Protein AF-0000000072660207 (afdb_homodimer)

Secondary structure (DSSP, 8-state):
--SSSPPP-EEEEEETTEEEEEEE-TT-SS-EEEHHHHHHTT-PPPBP----EE-TTS-EE---EEEEEEEE-TTPPPEEEEEEEESS--S-EE-HHHHHHTT-S-HHHHHHHH-SSSSS-----------SHHHHHHHHHHHSTTTS-TT-----S--------TT---SS--/--SSSPPP-EEEEEETTEEEEEEE-TT-SS-EEEHHHHHHTT-PPPBP----EE-TTS-EE---EEEEEEEE-TTPPPEEEEEEEESS--S-EE-HHHHHHTT-S-HHHHHHHH-SSSSS------------HHHHHHHHHHHSTTTT-TT-----S--------TT---SS--

pLDDT: mean 71.18, std 28.12, range [25.23, 98.62]

Foldseek 3Di:
DPPVDDDFDWFWKDKLNRIDIFGEDAPDPAWEDEPVVCVVNVVPDFDDDPDFDADPVRHTDDWPGKDWIWIGGPNDDIDIDIHTYDHPDDTGYDYDVCCVVRVVDPPVVVCCLPPCPRPNHNPPPDDPPPPDPVVVVVVCCVVCVVVPVPPPDPPVPDPPPPPDDPPPPPVVPD/DPPVDDDFDWFWKDKLNRIDIFGEDAPDPAWEAEPVVCVVNVVADFDADPDFDADPVRHTDDWPGKDWIWIGGPNDDIDIDIYTYDHPDDTGYDYDVCCVVRVVDPPVVVCLLDPCPRPNHPPPPDDPPPPDPVVVVVVCCVVCVPVPVVPPDPPPPDPPPPPDDPVPPPVVPD

Solvent-accessible surface area (backbone atoms only — not comparable to full-atom values): 19900 Å² total; per-residue (Å²): 122,51,72,84,64,44,69,57,38,25,41,42,33,30,42,70,85,38,82,45,72,24,38,36,19,47,70,30,60,52,30,36,33,19,51,68,53,42,49,73,61,65,54,66,71,69,40,85,64,90,71,84,44,60,46,65,60,63,46,74,56,74,64,74,19,28,36,78,42,44,35,31,52,88,86,44,78,70,40,82,44,74,39,30,31,22,79,55,37,74,56,32,32,41,4,39,52,55,36,60,76,66,54,69,59,56,63,70,57,51,47,48,18,45,35,61,85,46,71,15,29,18,62,63,75,75,70,78,74,71,68,54,72,66,55,46,53,47,46,49,37,64,75,39,38,72,76,62,33,83,75,54,78,72,72,72,74,73,74,71,74,74,75,68,70,83,84,65,76,61,75,79,76,107,121,53,72,84,67,42,66,54,37,22,43,40,34,30,42,69,86,36,84,44,73,23,37,36,20,46,69,28,61,51,29,38,32,19,52,68,53,41,50,74,61,64,54,67,71,68,38,85,63,90,70,85,44,61,46,65,60,64,45,74,56,74,64,75,19,30,35,78,42,45,36,32,51,88,86,44,78,71,41,83,45,74,38,30,32,20,78,54,37,72,55,32,33,41,4,39,52,55,38,60,76,66,53,69,58,56,62,70,56,50,47,44,21,51,34,61,86,40,66,16,28,22,67,68,74,77,71,77,74,76,66,56,72,65,54,53,52,47,45,49,37,64,74,40,38,69,77,64,32,84,72,57,76,72,73,73,74,72,76,74,75,77,74,69,69,83,86,65,75,58,76,82,75,107

Organism: Meloidogyne incognita (NCBI:txid6306)

Radius of gyration: 26.54 Å; Cα contacts (8 Å, |Δi|>4): 591; chains: 2; bounding box: 65×89×57 Å

Structure (mmCIF, N/CA/C/O backbone):
data_AF-0000000072660207-model_v1
#
loop_
_entity.id
_entity.type
_entity.pdbx_description
1 polymer 'Peptidase A2 domain-containing protein'
#
loop_
_atom_site.group_PDB
_atom_site.id
_atom_site.type_symbol
_atom_site.label_atom_id
_atom_site.label_alt_id
_atom_site.label_comp_id
_atom_site.label_asym_id
_atom_site.label_entity_id
_atom_site.label_seq_id
_atom_site.pdbx_PDB_ins_code
_atom_site.Cartn_x
_atom_site.Cartn_y
_atom_site.Cartn_z
_atom_site.occupancy
_atom_site.B_iso_or_equiv
_atom_site.auth_seq_id
_atom_site.auth_comp_id
_atom_site.auth_asym_id
_atom_site.auth_atom_id
_atom_site.pdbx_PDB_model_num
ATOM 1 N N . MET A 1 1 ? 12.414 -12.5 7.355 1 41.38 1 MET A N 1
ATOM 2 C CA . MET A 1 1 ? 11.055 -11.961 7.41 1 41.38 1 MET A CA 1
ATOM 3 C C . MET A 1 1 ? 10.023 -13.086 7.445 1 41.38 1 MET A C 1
ATOM 5 O O . MET A 1 1 ? 10.188 -14.102 6.762 1 41.38 1 MET A O 1
ATOM 9 N N . ASN A 1 2 ? 9.25 -13.094 8.484 1 45.31 2 ASN A N 1
ATOM 10 C CA . ASN A 1 2 ? 8.266 -14.164 8.586 1 45.31 2 ASN A CA 1
ATOM 11 C C . ASN A 1 2 ? 7.285 -14.141 7.422 1 45.31 2 ASN A C 1
ATOM 13 O O . ASN A 1 2 ? 6.621 -13.133 7.176 1 45.31 2 ASN A O 1
ATOM 17 N N . ALA A 1 3 ? 7.422 -15.102 6.602 1 53.62 3 ALA A N 1
ATOM 18 C CA . ALA A 1 3 ? 6.668 -15.211 5.359 1 53.62 3 ALA A CA 1
ATOM 19 C C . ALA A 1 3 ? 5.164 -15.109 5.617 1 53.62 3 ALA A C 1
ATOM 21 O O . ALA A 1 3 ? 4.418 -14.602 4.781 1 53.62 3 ALA A O 1
ATOM 22 N N . LYS A 1 4 ? 4.715 -15.461 6.801 1 64.19 4 LYS A N 1
ATOM 23 C CA . LYS A 1 4 ? 3.287 -15.531 7.094 1 64.19 4 LYS A CA 1
ATOM 24 C C . LYS A 1 4 ? 2.771 -14.203 7.641 1 64.19 4 LYS A C 1
ATOM 26 O O . LYS A 1 4 ? 1.613 -13.844 7.422 1 64.19 4 LYS A O 1
ATOM 31 N N . ASN A 1 5 ? 3.619 -13.445 8.32 1 73.94 5 ASN A N 1
ATOM 32 C CA . ASN A 1 5 ? 3.262 -12.148 8.891 1 73.94 5 ASN A CA 1
ATOM 33 C C . ASN A 1 5 ? 4.414 -11.156 8.773 1 73.94 5 ASN A C 1
ATOM 35 O O . ASN A 1 5 ? 5.039 -10.805 9.773 1 73.94 5 ASN A O 1
ATOM 39 N N . PRO A 1 6 ? 4.621 -10.805 7.559 1 80.81 6 PRO A N 1
ATOM 40 C CA . PRO A 1 6 ? 5.77 -9.914 7.406 1 80.81 6 PRO A CA 1
ATOM 41 C C . PRO A 1 6 ? 5.605 -8.602 8.172 1 80.81 6 PRO A C 1
ATOM 43 O O . PRO A 1 6 ? 4.48 -8.156 8.406 1 80.81 6 PRO A O 1
ATOM 46 N N . ASP A 1 7 ? 6.742 -8.125 8.562 1 82 7 ASP A N 1
ATOM 47 C CA . ASP A 1 7 ? 6.762 -6.824 9.211 1 82 7 ASP A CA 1
ATOM 48 C C . ASP A 1 7 ? 6.367 -5.715 8.234 1 82 7 ASP A C 1
ATOM 50 O O . ASP A 1 7 ? 6.605 -5.828 7.035 1 82 7 ASP A O 1
ATOM 54 N N . TRP A 1 8 ? 5.793 -4.699 8.82 1 88.94 8 TRP A N 1
ATOM 55 C CA . TRP A 1 8 ? 5.434 -3.533 8.023 1 88.94 8 TRP A CA 1
ATOM 56 C C . TRP A 1 8 ? 6.656 -2.668 7.738 1 88.94 8 TRP A C 1
ATOM 58 O O . TRP A 1 8 ? 7.582 -2.604 8.547 1 88.94 8 TRP A O 1
ATOM 68 N N . PHE A 1 9 ? 6.645 -2.055 6.551 1 87.81 9 PHE A N 1
ATOM 69 C CA . PHE A 1 9 ? 7.59 -0.966 6.328 1 87.81 9 PHE A CA 1
ATOM 70 C C . PHE A 1 9 ? 7.129 0.303 7.035 1 87.81 9 PHE A C 1
ATOM 72 O O . PHE A 1 9 ? 6.094 0.875 6.684 1 87.81 9 PHE A O 1
ATOM 79 N N . ILE A 1 10 ? 7.875 0.687 8.07 1 91.5 10 ILE A N 1
ATOM 80 C CA . ILE A 1 10 ? 7.512 1.844 8.883 1 91.5 10 ILE A CA 1
ATOM 81 C C . ILE A 1 10 ? 8.469 2.998 8.594 1 91.5 10 ILE A C 1
ATOM 83 O O . ILE A 1 10 ? 9.68 2.805 8.531 1 91.5 10 ILE A O 1
ATOM 87 N N . VAL A 1 11 ? 7.863 4.137 8.367 1 91.31 11 VAL A N 1
ATOM 88 C CA . VAL A 1 11 ? 8.641 5.359 8.18 1 91.31 11 VAL A CA 1
ATOM 89 C C . VAL A 1 11 ? 8.461 6.273 9.391 1 91.31 11 VAL A C 1
ATOM 91 O O . VAL A 1 11 ? 7.336 6.535 9.82 1 91.31 11 VAL A O 1
ATOM 94 N N . LYS A 1 12 ? 9.562 6.68 9.953 1 92.5 12 LYS A N 1
ATOM 95 C CA . LYS A 1 12 ? 9.547 7.664 11.031 1 92.5 12 LYS A CA 1
ATOM 96 C C . LYS A 1 12 ? 9.828 9.062 10.5 1 92.5 12 LYS A C 1
ATOM 98 O O . LYS A 1 12 ? 10.797 9.266 9.758 1 92.5 12 LYS A O 1
ATOM 103 N N . LEU A 1 13 ? 8.961 9.992 10.859 1 94.44 13 LEU A N 1
ATOM 104 C CA . LEU A 1 13 ? 9.156 11.375 10.438 1 94.44 13 LEU A CA 1
ATOM 105 C C . LEU A 1 13 ? 8.539 12.344 11.445 1 94.44 13 LEU A C 1
ATOM 107 O O . LEU A 1 13 ? 7.922 11.914 12.422 1 94.44 13 LEU A O 1
ATOM 111 N N . GLU A 1 14 ? 8.875 13.57 11.25 1 97.12 14 GLU A N 1
ATOM 112 C CA . GLU A 1 14 ? 8.305 14.609 12.102 1 97.12 14 GLU A CA 1
ATOM 113 C C . GLU A 1 14 ? 7.227 15.391 11.367 1 97.12 14 GLU A C 1
ATOM 115 O O . GLU A 1 14 ? 7.441 15.859 10.242 1 97.12 14 GLU A O 1
ATOM 120 N N . ILE A 1 15 ? 6.062 15.461 12 1 98.56 15 ILE A N 1
ATOM 121 C CA . ILE A 1 15 ? 4.965 16.266 11.477 1 98.56 15 ILE A CA 1
ATOM 122 C C . ILE A 1 15 ? 4.598 17.344 12.492 1 98.56 15 ILE A C 1
ATOM 124 O O . ILE A 1 15 ? 4.211 17.047 13.625 1 98.56 15 ILE A O 1
ATOM 128 N N . ASN A 1 16 ? 4.719 18.609 12.047 1 98.06 16 ASN A N 1
ATOM 129 C CA . ASN A 1 16 ? 4.43 19.734 12.945 1 98.06 16 ASN A CA 1
ATOM 130 C C . ASN A 1 16 ? 5.207 19.609 14.25 1 98.06 16 ASN A C 1
ATOM 132 O O . ASN A 1 16 ? 4.66 19.875 15.328 1 98.06 16 ASN A O 1
ATOM 136 N N . GLY A 1 17 ? 6.383 19.109 14.164 1 96.75 17 GLY A N 1
ATOM 137 C CA . GLY A 1 17 ? 7.254 19.016 15.32 1 96.75 17 GLY A CA 1
ATOM 138 C C . GLY A 1 17 ? 7.004 17.797 16.172 1 96.75 17 GLY A C 1
ATOM 139 O O . GLY A 1 17 ? 7.648 17.594 17.203 1 96.75 17 GLY A O 1
ATOM 140 N N . VAL A 1 18 ? 6.066 16.953 15.75 1 98.12 18 VAL A N 1
ATOM 141 C CA . VAL A 1 18 ? 5.707 15.742 16.484 1 98.12 18 VAL A CA 1
ATOM 142 C C . VAL A 1 18 ? 6.25 14.516 15.758 1 98.12 18 VAL A C 1
ATOM 144 O O . VAL A 1 18 ? 6.082 14.375 14.539 1 98.12 18 VAL A O 1
ATOM 147 N N . ASP A 1 19 ? 6.934 13.609 16.531 1 96.62 19 ASP A N 1
ATOM 148 C CA . ASP A 1 19 ? 7.395 12.359 15.953 1 96.62 19 ASP A CA 1
ATOM 149 C C . ASP A 1 19 ? 6.223 11.43 15.648 1 96.62 19 ASP A C 1
ATOM 151 O O . ASP A 1 19 ? 5.395 11.164 16.516 1 96.62 19 ASP A O 1
ATOM 155 N N . VAL A 1 20 ? 6.188 10.969 14.391 1 97.31 20 VAL A N 1
ATOM 156 C CA . VAL A 1 20 ? 5.105 10.094 13.945 1 97.31 20 VAL A CA 1
ATOM 157 C C . VAL A 1 20 ? 5.684 8.906 13.188 1 97.31 20 VAL A C 1
ATOM 159 O O . VAL A 1 20 ? 6.652 9.047 12.43 1 97.31 20 VAL A O 1
ATOM 162 N N . GLU A 1 21 ? 5.094 7.734 13.438 1 95.38 21 GLU A N 1
ATOM 163 C CA . GLU A 1 21 ? 5.379 6.539 12.656 1 95.38 21 GLU A CA 1
ATOM 164 C C . GLU A 1 21 ? 4.23 6.215 11.703 1 95.38 21 GLU A C 1
ATOM 166 O O . GLU A 1 21 ? 3.068 6.188 12.109 1 95.38 21 GLU A O 1
ATOM 171 N N . MET A 1 22 ? 4.613 6.004 10.438 1 95.88 22 MET A N 1
ATOM 172 C CA . MET A 1 22 ? 3.609 5.691 9.422 1 95.88 22 MET A CA 1
ATOM 173 C C . MET A 1 22 ? 3.99 4.434 8.648 1 95.88 22 MET A C 1
ATOM 175 O O . MET A 1 22 ? 5.172 4.18 8.414 1 95.88 22 MET A O 1
ATOM 179 N N . LYS A 1 23 ? 2.988 3.652 8.289 1 94.31 23 LYS A N 1
ATOM 180 C CA . LYS A 1 23 ? 3.227 2.562 7.348 1 94.31 23 LYS A CA 1
ATOM 181 C C . LYS A 1 23 ? 3.461 3.096 5.938 1 94.31 23 LYS A C 1
ATOM 183 O O . LYS A 1 23 ? 2.717 3.957 5.461 1 94.31 23 LYS A O 1
ATOM 188 N N . LEU A 1 24 ? 4.57 2.666 5.293 1 93.88 24 LEU A N 1
ATOM 189 C CA . LEU A 1 24 ? 4.848 2.99 3.898 1 93.88 24 LEU A CA 1
ATOM 190 C C . LEU A 1 24 ? 3.824 2.34 2.973 1 93.88 24 LEU A C 1
ATOM 192 O O . LEU A 1 24 ? 3.676 1.116 2.969 1 93.88 24 LEU A O 1
ATOM 196 N N . ASP A 1 25 ? 3.088 3.205 2.262 1 94.56 25 ASP A N 1
ATOM 197 C CA . ASP A 1 25 ? 2.037 2.664 1.404 1 94.56 25 ASP A CA 1
ATOM 198 C C . ASP A 1 25 ? 2.193 3.154 -0.033 1 94.56 25 ASP A C 1
ATOM 200 O O . ASP A 1 25 ? 1.623 4.18 -0.409 1 94.56 25 ASP A O 1
ATOM 204 N N . THR A 1 26 ? 2.838 2.316 -0.853 1 92.88 26 THR A N 1
ATOM 205 C CA . THR A 1 26 ? 3.117 2.66 -2.242 1 92.88 26 THR A CA 1
ATOM 206 C C . THR A 1 26 ? 1.885 2.439 -3.113 1 92.88 26 THR A C 1
ATOM 208 O O . THR A 1 26 ? 1.899 2.74 -4.309 1 92.88 26 THR A O 1
ATOM 211 N N . ALA A 1 27 ? 0.77 2.008 -2.531 1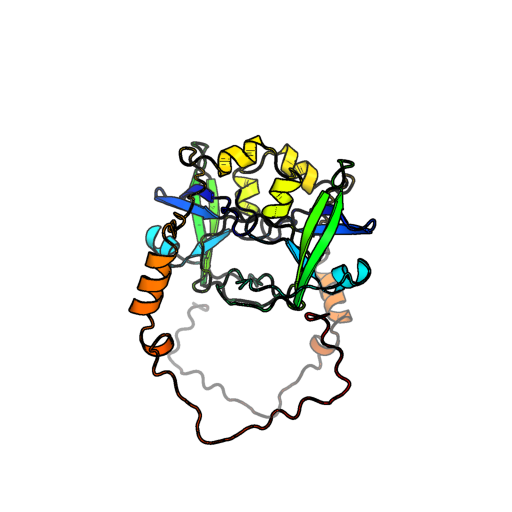 94.88 27 ALA A N 1
ATOM 212 C CA . ALA A 1 27 ? -0.475 1.849 -3.279 1 94.88 27 ALA A CA 1
ATOM 213 C C . ALA A 1 27 ? -1.531 2.842 -2.805 1 94.88 27 ALA A C 1
ATOM 215 O O . ALA A 1 27 ? -2.725 2.656 -3.059 1 94.88 27 ALA A O 1
ATOM 216 N N . SER A 1 28 ? -1.115 3.805 -2.076 1 95.38 28 SER A N 1
ATOM 217 C CA . SER A 1 28 ? -2.008 4.879 -1.653 1 95.38 28 SER A CA 1
ATOM 218 C C . SER A 1 28 ? -1.695 6.18 -2.387 1 95.38 28 SER A C 1
ATOM 220 O O . SER A 1 28 ? -0.569 6.676 -2.326 1 95.38 28 SER A O 1
ATOM 222 N N . GLN A 1 29 ? -2.697 6.734 -2.971 1 94.88 29 GLN A N 1
ATOM 223 C CA . GLN A 1 29 ? -2.523 7.961 -3.734 1 94.88 29 GLN A CA 1
ATOM 224 C C . GLN A 1 29 ? -2.664 9.188 -2.84 1 94.88 29 GLN A C 1
ATOM 226 O O . GLN A 1 29 ? -2.604 10.328 -3.32 1 94.88 29 GLN A O 1
ATOM 231 N N . ILE A 1 30 ? -2.873 9.016 -1.581 1 96.5 30 ILE A N 1
ATOM 232 C CA . ILE A 1 30 ? -2.889 10.086 -0.596 1 96.5 30 ILE A CA 1
ATOM 233 C C . ILE A 1 30 ? -2.148 9.648 0.665 1 96.5 30 ILE A C 1
ATOM 235 O O . ILE A 1 30 ? -1.905 8.453 0.861 1 96.5 30 ILE A O 1
ATOM 239 N N . THR A 1 31 ? -1.729 10.578 1.426 1 97.38 31 THR A N 1
ATOM 240 C CA . THR A 1 31 ? -1.219 10.305 2.764 1 97.38 31 THR A CA 1
ATOM 241 C C . THR A 1 31 ? -2.312 10.5 3.811 1 97.38 31 THR A C 1
ATOM 243 O O . THR A 1 31 ? -2.973 11.539 3.838 1 97.38 31 THR A O 1
ATOM 246 N N . LEU A 1 32 ? -2.514 9.461 4.586 1 97.75 32 LEU A N 1
ATOM 247 C CA . LEU A 1 32 ? -3.607 9.422 5.547 1 97.75 32 LEU A CA 1
ATOM 248 C C . LEU A 1 32 ? -3.076 9.32 6.973 1 97.75 32 LEU A C 1
ATOM 250 O O . LEU A 1 32 ? -2.203 8.5 7.258 1 97.75 32 LEU A O 1
ATOM 254 N N . VAL A 1 33 ? -3.6 10.188 7.812 1 98.12 33 VAL A N 1
ATOM 255 C CA . VAL A 1 33 ? -3.344 10 9.234 1 98.12 33 VAL A CA 1
ATOM 256 C C . VAL A 1 33 ? -4.648 9.664 9.953 1 98.12 33 VAL A C 1
ATOM 258 O O . VAL A 1 33 ? -5.719 10.133 9.555 1 98.12 33 VAL A O 1
ATOM 261 N N . THR A 1 34 ? -4.578 8.844 10.961 1 98 34 THR A N 1
ATOM 262 C CA . THR A 1 34 ? -5.727 8.523 11.797 1 98 34 THR A CA 1
ATOM 263 C C . THR A 1 34 ? -6.195 9.75 12.57 1 98 34 THR A C 1
ATOM 265 O O . THR A 1 34 ? -5.441 10.711 12.734 1 98 34 THR A O 1
ATOM 268 N N . THR A 1 35 ? -7.449 9.68 13.055 1 97.31 35 THR A N 1
ATOM 269 C CA . THR A 1 35 ? -7.957 10.742 13.914 1 97.31 35 THR A CA 1
ATOM 270 C C . THR A 1 35 ? -7.094 10.898 15.164 1 97.31 35 THR A C 1
ATOM 272 O O . THR A 1 35 ? -6.871 12.008 15.641 1 97.31 35 THR A O 1
ATOM 275 N N . ARG A 1 36 ? -6.625 9.82 15.641 1 97.5 36 ARG A N 1
ATOM 276 C CA . ARG A 1 36 ? -5.738 9.844 16.797 1 97.5 36 ARG A CA 1
ATOM 277 C C . ARG A 1 36 ? -4.484 10.664 16.516 1 97.5 36 ARG A C 1
ATOM 279 O O . ARG A 1 36 ? -4.109 11.531 17.312 1 97.5 36 ARG A O 1
ATOM 286 N N . THR A 1 37 ? -3.861 10.414 15.406 1 98.31 37 THR A N 1
ATOM 287 C CA . THR A 1 37 ? -2.658 11.141 15.031 1 98.31 37 THR A CA 1
ATOM 288 C C . THR A 1 37 ? -2.98 12.609 14.758 1 98.31 37 THR A C 1
ATOM 290 O O . THR A 1 37 ? -2.232 13.5 15.164 1 98.31 37 THR A O 1
ATOM 293 N N . TRP A 1 38 ? -4.055 12.844 14.078 1 98.5 38 TRP A N 1
ATOM 294 C CA . TRP A 1 38 ? -4.484 14.219 13.812 1 98.5 38 TRP A CA 1
ATOM 295 C C . TRP A 1 38 ? -4.625 15.008 15.109 1 98.5 38 TRP A C 1
ATOM 297 O O . TRP A 1 38 ? -4.176 16.156 15.195 1 98.5 38 TRP A O 1
ATOM 307 N N . LYS A 1 39 ? -5.199 14.422 16.109 1 98.31 39 LYS A N 1
ATOM 308 C CA . LYS A 1 39 ? -5.332 15.055 17.422 1 98.31 39 LYS A CA 1
ATOM 309 C C . LYS A 1 39 ? -3.965 15.297 18.047 1 98.31 39 LYS A C 1
ATOM 311 O O . LYS A 1 39 ? -3.711 16.359 18.609 1 98.31 39 LYS A O 1
ATOM 316 N N . LYS A 1 40 ? -3.156 14.312 17.938 1 98.19 40 LYS A N 1
ATOM 317 C CA . LYS A 1 40 ? -1.804 14.422 18.469 1 98.19 40 LYS A CA 1
ATOM 318 C C . LYS A 1 40 ? -1.053 15.586 17.844 1 98.19 40 LYS A C 1
ATOM 320 O O . LYS A 1 40 ? -0.2 16.203 18.484 1 98.19 40 LYS A O 1
ATOM 325 N N . LEU A 1 41 ? -1.414 15.938 16.625 1 98.5 41 LEU A N 1
ATOM 326 C CA . LEU A 1 41 ? -0.756 17 15.875 1 98.5 41 LEU A CA 1
ATOM 327 C C . LEU A 1 41 ? -1.331 18.359 16.25 1 98.5 41 LEU A C 1
ATOM 329 O O . LEU A 1 41 ? -0.933 19.391 15.688 1 98.5 41 LEU A O 1
ATOM 333 N N . GLY A 1 42 ? -2.324 18.391 17.141 1 97.81 42 GLY A N 1
ATOM 334 C CA . GLY A 1 42 ? -2.895 19.641 17.609 1 97.81 42 GLY A CA 1
ATOM 335 C C . GLY A 1 42 ? -4.184 20.016 16.906 1 97.81 42 GLY A C 1
ATOM 336 O O . GLY A 1 42 ? -4.559 21.188 16.859 1 97.81 42 GLY A O 1
ATOM 337 N N . CYS A 1 43 ? -4.781 19.031 16.234 1 98.06 43 CYS A N 1
ATOM 338 C CA . CYS A 1 43 ? -6.062 19.219 15.555 1 98.06 43 CYS A CA 1
ATOM 339 C C . CYS A 1 43 ? -5.996 20.391 14.578 1 98.06 43 CYS A C 1
ATOM 341 O O . CYS A 1 43 ? -6.836 21.281 14.617 1 98.06 43 CYS A O 1
ATOM 343 N N . PRO A 1 44 ? -4.965 20.328 13.664 1 98.19 44 PRO A N 1
ATOM 344 C CA . PRO A 1 44 ? -4.961 21.422 12.68 1 98.19 44 PRO A CA 1
ATOM 345 C C . PRO A 1 44 ? -6.297 21.562 11.953 1 98.19 44 PRO A C 1
ATOM 347 O O . PRO A 1 44 ? -7.031 20.578 11.805 1 98.19 44 PRO A O 1
ATOM 350 N N . GLU A 1 45 ? -6.594 22.703 11.5 1 97.88 45 GLU A N 1
ATOM 351 C CA . GLU A 1 45 ? -7.859 22.984 10.82 1 97.88 45 GLU A CA 1
ATOM 352 C C . GLU A 1 45 ? -8.008 22.109 9.578 1 97.88 45 GLU A C 1
ATOM 354 O O . GLU A 1 45 ? -7.086 22.016 8.766 1 97.88 45 GLU A O 1
ATOM 359 N N . LEU A 1 46 ? -9.195 21.562 9.484 1 97.75 46 LEU A N 1
ATOM 360 C CA . LEU A 1 46 ? -9.477 20.703 8.344 1 97.75 46 LEU A CA 1
ATOM 361 C C . LEU A 1 46 ? -10.18 21.5 7.234 1 97.75 46 LEU A C 1
ATOM 363 O O . LEU A 1 46 ? -11.055 22.312 7.508 1 97.75 46 LEU A O 1
ATOM 367 N N . GLN A 1 47 ? -9.719 21.25 6.039 1 97.5 47 GLN A N 1
ATOM 368 C CA . GLN A 1 47 ? -10.43 21.688 4.844 1 97.5 47 GLN A CA 1
ATOM 369 C C . GLN A 1 47 ? -11.211 20.531 4.215 1 97.5 47 GLN A C 1
ATOM 371 O O . GLN A 1 47 ? -10.773 19.375 4.266 1 97.5 47 GLN A O 1
ATOM 376 N N . MET A 1 48 ? -12.281 20.875 3.656 1 92.81 48 MET A N 1
ATOM 377 C CA . MET A 1 48 ? -13.055 19.859 2.945 1 92.81 48 MET A CA 1
ATOM 378 C C . MET A 1 48 ? -12.305 19.375 1.713 1 92.81 48 MET A C 1
ATOM 380 O O . MET A 1 48 ? -11.57 20.125 1.08 1 92.81 48 MET A O 1
ATOM 384 N N . SER A 1 49 ? -12.477 18.031 1.534 1 87.31 49 SER A N 1
ATOM 385 C CA . SER A 1 49 ? -11.867 17.438 0.347 1 87.31 49 SER A CA 1
ATOM 386 C C . SER A 1 49 ? -12.922 16.844 -0.582 1 87.31 49 SER A C 1
ATOM 388 O O . SER A 1 49 ? -13.883 16.234 -0.122 1 87.31 49 SER A O 1
ATOM 390 N N . ASP A 1 50 ? -12.734 17.062 -1.879 1 82.75 50 ASP A N 1
ATOM 391 C CA . ASP A 1 50 ? -13.625 16.5 -2.879 1 82.75 50 ASP A CA 1
ATOM 392 C C . ASP A 1 50 ? -13.109 15.141 -3.367 1 82.75 50 ASP A C 1
ATOM 394 O O . ASP A 1 50 ? -13.672 14.555 -4.293 1 82.75 50 ASP A O 1
ATOM 398 N N . LEU A 1 51 ? -12.18 14.711 -2.662 1 86.75 51 LEU A N 1
ATOM 399 C CA . LEU A 1 51 ? -11.578 13.453 -3.1 1 86.75 51 LEU A CA 1
ATOM 400 C C . LEU A 1 51 ? -12.445 12.266 -2.707 1 86.75 51 LEU A C 1
ATOM 402 O O . LEU A 1 51 ? -12.898 12.172 -1.564 1 86.75 51 LEU A O 1
ATOM 406 N N . GLN A 1 52 ? -12.812 11.508 -3.736 1 88.94 52 GLN A N 1
ATOM 407 C CA . GLN A 1 52 ? -13.375 10.195 -3.447 1 88.94 52 GLN A CA 1
ATOM 408 C C . GLN A 1 52 ? -12.273 9.148 -3.295 1 88.94 52 GLN A C 1
ATOM 410 O O . GLN A 1 52 ? -11.539 8.867 -4.242 1 88.94 52 GLN A O 1
ATOM 415 N N . VAL A 1 53 ? -12.156 8.664 -2.123 1 93.31 53 VAL A N 1
ATOM 416 C CA . VAL A 1 53 ? -11.125 7.668 -1.845 1 93.31 53 VAL A CA 1
ATOM 417 C C . VAL A 1 53 ? -11.758 6.281 -1.75 1 93.31 53 VAL A C 1
ATOM 419 O O . VAL A 1 53 ? -12.844 6.125 -1.187 1 93.31 53 VAL A O 1
ATOM 422 N N . LYS A 1 54 ? -11.109 5.305 -2.373 1 95.56 54 LYS A N 1
ATOM 423 C CA . LYS A 1 54 ? -11.555 3.914 -2.324 1 95.56 54 LYS A CA 1
ATOM 424 C C . LYS A 1 54 ? -10.484 3.014 -1.714 1 95.56 54 LYS A C 1
ATOM 426 O O . LYS A 1 54 ? -9.289 3.275 -1.862 1 95.56 54 LYS A O 1
ATOM 431 N N . ASN A 1 55 ? -11.008 1.99 -0.983 1 96.06 55 ASN A N 1
ATOM 432 C CA . ASN A 1 55 ? -10.055 1.005 -0.479 1 96.06 55 ASN A CA 1
ATOM 433 C C . ASN A 1 55 ? -9.773 -0.078 -1.516 1 96.06 55 ASN A C 1
ATOM 435 O O . ASN A 1 55 ? -10.172 0.044 -2.674 1 96.06 55 ASN A O 1
ATOM 439 N N . CYS A 1 56 ? -9.016 -1.084 -1.131 1 95.19 56 CYS A N 1
ATOM 440 C CA . CYS A 1 56 ? -8.547 -2.098 -2.068 1 95.19 56 CYS A CA 1
ATOM 441 C C . CYS A 1 56 ? -9.711 -2.91 -2.623 1 95.19 56 CYS A C 1
ATOM 443 O O . CYS A 1 56 ? -9.578 -3.566 -3.656 1 95.19 56 CYS A O 1
ATOM 445 N N . ASN A 1 57 ? -10.82 -2.914 -1.926 1 95.56 57 ASN A N 1
ATOM 446 C CA . ASN A 1 57 ? -12.023 -3.607 -2.385 1 95.56 57 ASN A CA 1
ATOM 447 C C . ASN A 1 57 ? -12.883 -2.711 -3.27 1 95.56 57 ASN A C 1
ATOM 449 O O . ASN A 1 57 ? -14.008 -3.07 -3.609 1 95.56 57 ASN A O 1
ATOM 453 N N . ASP A 1 58 ? -12.367 -1.587 -3.531 1 94.62 58 ASP A N 1
ATOM 454 C CA . ASP A 1 58 ? -13.039 -0.624 -4.398 1 94.62 58 ASP A CA 1
ATOM 455 C C . ASP A 1 58 ? -14.273 -0.039 -3.713 1 94.62 58 ASP A C 1
ATOM 457 O O . ASP A 1 58 ? -15.227 0.368 -4.379 1 94.62 58 ASP A O 1
ATOM 461 N N . ILE A 1 59 ? -14.25 -0.067 -2.432 1 94.5 59 ILE A N 1
ATOM 462 C CA . ILE A 1 59 ? -15.32 0.531 -1.644 1 94.5 59 ILE A CA 1
ATOM 463 C C . ILE A 1 59 ? -14.914 1.937 -1.204 1 94.5 59 ILE A C 1
ATOM 465 O O . ILE A 1 59 ? -13.852 2.125 -0.613 1 94.5 59 ILE A O 1
ATOM 469 N N . ALA A 1 60 ? -15.797 2.828 -1.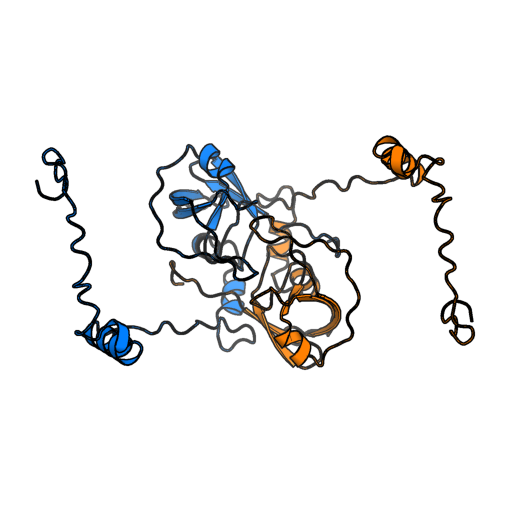537 1 94.62 60 ALA A N 1
ATOM 470 C CA . ALA A 1 60 ? -15.539 4.215 -1.158 1 94.62 60 ALA A CA 1
ATOM 471 C C . ALA A 1 60 ? -15.695 4.41 0.348 1 94.62 60 ALA A C 1
ATOM 473 O O . ALA A 1 60 ? -16.516 3.74 0.987 1 94.62 60 ALA A O 1
ATOM 474 N N . PHE A 1 61 ? -14.836 5.277 0.909 1 93.62 61 PHE A N 1
ATOM 475 C CA . PHE A 1 61 ? -15 5.676 2.303 1 93.62 61 PHE A CA 1
ATOM 476 C C . PHE A 1 61 ? -14.75 7.168 2.471 1 93.62 61 PHE A C 1
ATOM 478 O O . PHE A 1 61 ? -14.086 7.789 1.636 1 93.62 61 PHE A O 1
ATOM 485 N N . ASP A 1 62 ? -15.258 7.727 3.539 1 91.81 62 ASP A N 1
ATOM 486 C CA . ASP A 1 62 ? -15.258 9.172 3.736 1 91.81 62 ASP A CA 1
ATOM 487 C C . ASP A 1 62 ? -13.977 9.633 4.43 1 91.81 62 ASP A C 1
ATOM 489 O O . ASP A 1 62 ? -13.57 9.047 5.434 1 91.81 62 ASP A O 1
ATOM 493 N N . ILE A 1 63 ? -13.445 10.641 3.846 1 94 63 ILE A N 1
ATOM 494 C CA . ILE A 1 63 ? -12.367 11.375 4.492 1 94 63 ILE A CA 1
ATOM 495 C C . ILE A 1 63 ? -12.945 12.523 5.316 1 94 63 ILE A C 1
ATOM 497 O O . ILE A 1 63 ? -13.883 13.195 4.879 1 94 63 ILE A O 1
ATOM 501 N N . GLN A 1 64 ? -12.477 12.734 6.488 1 95.19 64 GLN A N 1
ATOM 502 C CA . GLN A 1 64 ? -12.953 13.82 7.332 1 95.19 64 GLN A CA 1
ATOM 503 C C . GLN A 1 64 ? -12.523 15.18 6.773 1 95.19 64 GLN A C 1
ATOM 505 O O . GLN A 1 64 ? -13.281 16.141 6.82 1 95.19 64 GLN A O 1
ATOM 510 N N . GLY A 1 65 ? -11.305 15.25 6.27 1 96.75 65 GLY A N 1
ATOM 511 C CA . GLY A 1 65 ? -10.766 16.469 5.695 1 96.75 65 GLY A CA 1
ATOM 512 C C . GLY A 1 65 ? -9.273 16.391 5.418 1 96.75 65 GLY A C 1
ATOM 513 O O . GLY A 1 65 ? -8.648 15.359 5.652 1 96.75 65 GLY A O 1
ATOM 514 N N . LYS A 1 66 ? -8.828 17.438 4.789 1 97.75 66 LYS A N 1
ATOM 515 C CA . LYS A 1 66 ? -7.398 17.578 4.539 1 97.75 66 LYS A CA 1
ATOM 516 C C . LYS A 1 66 ? -6.816 18.75 5.324 1 97.75 66 LYS A C 1
ATOM 518 O O . LYS A 1 66 ? -7.551 19.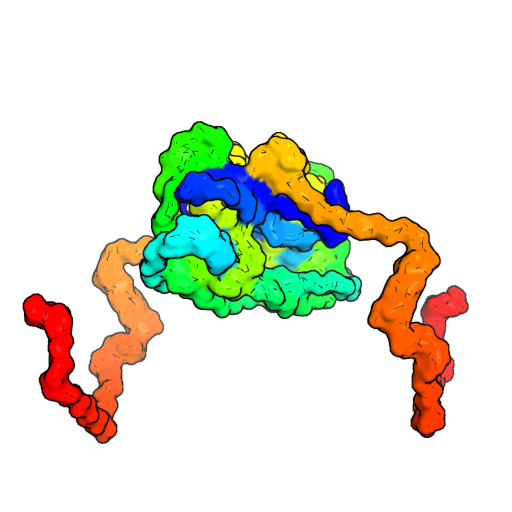641 5.758 1 97.75 66 LYS A O 1
ATOM 523 N N . PHE A 1 67 ? -5.5 18.703 5.547 1 97.94 67 PHE A N 1
ATOM 524 C CA . PHE A 1 67 ? -4.797 19.797 6.215 1 97.94 67 PHE A CA 1
ATOM 525 C C . PHE A 1 67 ? -3.352 19.875 5.742 1 97.94 67 PHE A C 1
ATOM 527 O O . PHE A 1 67 ? -2.785 18.891 5.285 1 97.94 67 PHE A O 1
ATOM 534 N N . GLU A 1 68 ? -2.836 21.094 5.789 1 98.06 68 GLU A N 1
ATOM 535 C CA . GLU A 1 68 ? -1.416 21.297 5.523 1 98.06 68 GLU A CA 1
ATOM 536 C C . GLU A 1 68 ? -0.587 21.125 6.793 1 98.06 68 GLU A C 1
ATOM 538 O O . GLU A 1 68 ? -1.019 21.516 7.883 1 98.06 68 GLU A O 1
ATOM 543 N N . CYS A 1 69 ? 0.596 20.594 6.609 1 98.38 69 CYS A N 1
ATOM 544 C CA . CYS A 1 69 ? 1.471 20.359 7.758 1 98.38 69 CYS A CA 1
ATOM 545 C C . CYS A 1 69 ? 2.938 20.469 7.352 1 98.38 69 CYS A C 1
ATOM 547 O O . CYS A 1 69 ? 3.271 20.312 6.172 1 98.38 69 CYS A O 1
ATOM 549 N N . SER A 1 70 ? 3.742 20.812 8.32 1 98.38 70 SER A N 1
ATOM 550 C CA . SER A 1 70 ? 5.191 20.812 8.156 1 98.38 70 SER A CA 1
ATOM 551 C C . SER A 1 70 ? 5.789 19.438 8.43 1 98.38 70 SER A C 1
ATOM 553 O O . SER A 1 70 ? 5.559 18.859 9.5 1 98.38 70 SER A O 1
ATOM 555 N N . VAL A 1 71 ? 6.52 18.906 7.414 1 98.44 71 VAL A N 1
ATOM 556 C CA . VAL A 1 71 ? 7.027 17.547 7.52 1 98.44 71 VAL A CA 1
ATOM 557 C C . VAL A 1 71 ? 8.547 17.547 7.352 1 98.44 71 VAL A C 1
ATOM 559 O O . VAL A 1 71 ? 9.086 18.234 6.484 1 98.44 71 VAL A O 1
ATOM 562 N N . GLN A 1 72 ? 9.227 16.828 8.211 1 96.31 72 GLN A N 1
ATOM 563 C CA . GLN A 1 72 ? 10.664 16.625 8.102 1 96.31 72 GLN A CA 1
ATOM 564 C C . GLN A 1 72 ? 11.016 15.141 8.141 1 96.31 72 GLN A C 1
ATOM 566 O O . GLN A 1 72 ? 10.508 14.406 8.992 1 96.31 72 GLN A O 1
ATOM 571 N N . PHE A 1 73 ? 11.766 14.758 7.227 1 92.75 73 PHE A N 1
ATOM 572 C CA . PHE A 1 73 ? 12.227 13.375 7.129 1 92.75 73 PHE A CA 1
ATOM 573 C C . PHE A 1 73 ? 13.75 13.312 7.125 1 92.75 73 PHE A C 1
ATOM 575 O O . PHE A 1 73 ? 14.406 13.984 6.32 1 92.75 73 PHE A O 1
ATOM 582 N N . ASN A 1 74 ? 14.227 12.555 8.031 1 87.12 74 ASN A N 1
ATOM 583 C CA . ASN A 1 74 ? 15.648 12.258 8.102 1 87.12 74 ASN A CA 1
ATOM 584 C C . ASN A 1 74 ? 16.484 13.531 8.133 1 87.12 74 ASN A C 1
ATOM 586 O O . ASN A 1 74 ? 17.484 13.648 7.406 1 87.12 74 ASN A O 1
ATOM 590 N N . GLY A 1 75 ? 16.094 14.555 8.852 1 87.44 75 GLY A N 1
ATOM 591 C CA . GLY A 1 75 ? 16.859 15.758 9.062 1 87.44 75 GLY A CA 1
ATOM 592 C C . GLY A 1 75 ? 16.891 16.672 7.859 1 87.44 75 GLY A C 1
ATOM 593 O O . GLY A 1 75 ? 17.5 17.75 7.898 1 87.44 75 GLY A O 1
ATOM 594 N N . ALA A 1 76 ? 16.219 16.25 6.762 1 89.88 76 ALA A N 1
ATOM 595 C CA . ALA A 1 76 ? 16.141 17.094 5.57 1 89.88 76 ALA A CA 1
ATOM 596 C C . ALA A 1 76 ? 15.312 18.344 5.832 1 89.88 76 ALA A C 1
ATOM 598 O O . ALA A 1 76 ? 14.711 18.484 6.902 1 89.88 76 ALA A O 1
ATOM 599 N N . GLN A 1 77 ? 15.391 19.219 4.906 1 94.31 77 GLN A N 1
ATOM 600 C CA . GLN A 1 77 ? 14.609 20.453 5 1 94.31 77 GLN A CA 1
ATOM 601 C C . GLN A 1 77 ? 13.125 20.141 5.148 1 94.31 77 GLN A C 1
ATOM 603 O O . GLN A 1 77 ? 12.602 19.234 4.496 1 94.31 77 GLN A O 1
ATOM 608 N N . ARG A 1 78 ? 12.531 20.922 6.004 1 97 78 ARG A N 1
ATOM 609 C CA . ARG A 1 78 ? 11.094 20.781 6.211 1 97 78 ARG A CA 1
ATOM 610 C C . ARG A 1 78 ? 10.32 21.172 4.953 1 97 78 ARG A C 1
ATOM 612 O O . ARG A 1 78 ? 10.672 22.141 4.277 1 97 78 ARG A O 1
ATOM 619 N N . LYS A 1 79 ? 9.266 20.438 4.691 1 97.62 79 LYS A N 1
ATOM 620 C CA . LYS A 1 79 ? 8.352 20.734 3.59 1 97.62 79 LYS A CA 1
ATOM 621 C C . LYS A 1 79 ? 6.91 20.859 4.086 1 97.62 79 LYS A C 1
ATOM 623 O O . LYS A 1 79 ? 6.516 20.188 5.035 1 97.62 79 LYS A O 1
ATOM 628 N N . THR A 1 80 ? 6.188 21.734 3.439 1 98.25 80 THR A N 1
ATOM 629 C CA . THR A 1 80 ? 4.75 21.797 3.672 1 98.25 80 THR A CA 1
ATOM 630 C C . THR A 1 80 ? 4.016 20.828 2.748 1 98.25 80 THR A C 1
ATOM 632 O O . THR A 1 80 ? 4.109 20.938 1.523 1 98.25 80 THR A O 1
ATOM 635 N N . LEU A 1 81 ? 3.316 19.875 3.359 1 97.88 81 LEU A N 1
ATOM 636 C CA . LEU A 1 81 ? 2.621 18.859 2.586 1 97.88 81 LEU A CA 1
ATOM 637 C C . LEU A 1 81 ? 1.171 18.719 3.041 1 97.88 81 LEU A C 1
ATOM 639 O O . LEU A 1 81 ? 0.8 19.234 4.102 1 97.88 81 LEU A O 1
ATOM 643 N N . THR A 1 82 ? 0.366 18.094 2.17 1 97.69 82 THR A N 1
ATOM 644 C CA . THR A 1 82 ? -1.044 17.859 2.471 1 97.69 82 THR A CA 1
ATOM 645 C C . THR A 1 82 ? -1.267 16.453 3 1 97.69 82 THR A C 1
ATOM 647 O O . THR A 1 82 ? -0.793 15.477 2.406 1 97.69 82 THR A O 1
ATOM 650 N N . ALA A 1 83 ? -1.898 16.406 4.121 1 97.94 83 ALA A N 1
ATOM 651 C CA . ALA A 1 83 ? -2.359 15.133 4.676 1 97.94 83 ALA A CA 1
ATOM 652 C C . ALA A 1 83 ? -3.881 15.102 4.781 1 97.94 83 ALA A C 1
ATOM 654 O O . ALA A 1 83 ? -4.531 16.156 4.781 1 97.94 83 ALA A O 1
ATOM 655 N N . TYR A 1 84 ? -4.395 13.883 4.812 1 97.75 84 TYR A N 1
ATOM 656 C CA . TYR A 1 84 ? -5.82 13.656 5.02 1 97.75 84 TYR A CA 1
ATOM 657 C C . TYR A 1 84 ? -6.066 12.891 6.312 1 97.75 84 TYR A C 1
ATOM 659 O O . TYR A 1 84 ? -5.207 12.125 6.762 1 97.75 84 TYR A O 1
ATOM 667 N N . THR A 1 85 ? -7.18 13.156 6.879 1 97.5 85 THR A N 1
ATOM 668 C CA . THR A 1 85 ? -7.531 12.375 8.055 1 97.5 85 THR A CA 1
ATOM 669 C C . THR A 1 85 ? -8.891 11.703 7.871 1 97.5 85 THR A C 1
ATOM 671 O O . THR A 1 85 ? -9.758 12.219 7.168 1 97.5 85 THR A O 1
ATOM 674 N N . CYS A 1 86 ? -8.93 10.547 8.438 1 93.88 86 CYS A N 1
ATOM 675 C CA . CYS A 1 86 ? -10.094 9.664 8.328 1 93.88 86 CYS A CA 1
ATOM 676 C C . CYS A 1 86 ? -10.297 8.875 9.617 1 93.88 86 CYS A C 1
ATOM 678 O O . CYS A 1 86 ? -9.336 8.344 10.18 1 93.88 86 CYS A O 1
ATOM 680 N N . ASN A 1 87 ? -11.547 8.789 9.969 1 92.56 87 ASN A N 1
ATOM 681 C CA . ASN A 1 87 ? -11.844 8.07 11.203 1 92.56 87 ASN A CA 1
ATOM 682 C C . ASN A 1 87 ? -11.891 6.559 10.977 1 92.56 87 ASN A C 1
ATOM 684 O O . ASN A 1 87 ? -11.789 5.781 11.922 1 92.56 87 ASN A O 1
ATOM 688 N N . SER A 1 88 ? -12.039 6.18 9.734 1 94.31 88 SER A N 1
ATOM 689 C CA . SER A 1 88 ? -12.266 4.762 9.461 1 94.31 88 SER A CA 1
ATOM 690 C C . SER A 1 88 ? -10.961 4.051 9.133 1 94.31 88 SER A C 1
ATOM 692 O O . SER A 1 88 ? -10.938 2.83 8.961 1 94.31 88 SER A O 1
ATOM 694 N N . VAL A 1 89 ? -9.867 4.766 9.086 1 94.69 89 VAL A N 1
ATOM 695 C CA . VAL A 1 89 ? -8.602 4.113 8.789 1 94.69 89 VAL A CA 1
ATOM 696 C C . VAL A 1 89 ? -7.91 3.697 10.086 1 94.69 89 VAL A C 1
ATOM 698 O O . VAL A 1 89 ? -7.941 4.434 11.07 1 94.69 89 VAL A O 1
ATOM 701 N N . ALA A 1 90 ? -7.246 2.551 9.984 1 93.5 90 ALA A N 1
ATOM 702 C CA . ALA A 1 90 ? -6.719 1.935 11.195 1 93.5 90 ALA A CA 1
ATOM 703 C C . ALA A 1 90 ? -5.273 2.357 11.438 1 93.5 90 ALA A C 1
ATOM 705 O O . ALA A 1 90 ? -4.77 2.26 12.562 1 93.5 90 ALA A O 1
ATOM 706 N N . HIS A 1 91 ? -4.629 2.818 10.453 1 96.31 91 HIS A N 1
ATOM 707 C CA . HIS A 1 91 ? -3.203 3.117 10.547 1 96.31 91 HIS A CA 1
ATOM 708 C C . HIS A 1 91 ? -2.855 4.402 9.805 1 96.31 91 HIS A C 1
ATOM 710 O O . HIS A 1 91 ? -3.586 4.816 8.898 1 96.31 91 HIS A O 1
ATOM 716 N N . ASP A 1 92 ? -1.793 5.039 10.281 1 97.94 92 ASP A N 1
ATOM 717 C CA . ASP A 1 92 ? -1.201 6.129 9.508 1 97.94 92 ASP A CA 1
ATOM 718 C C . ASP A 1 92 ? -0.476 5.598 8.273 1 97.94 92 ASP A C 1
ATOM 720 O O . ASP A 1 92 ? 0.407 4.746 8.383 1 97.94 92 ASP A O 1
ATOM 724 N N . LEU A 1 93 ? -0.899 6.082 7.102 1 97.75 93 LEU A N 1
ATOM 725 C CA . LEU A 1 93 ? -0.396 5.566 5.836 1 97.75 93 LEU A CA 1
ATOM 726 C C . LEU A 1 93 ? 0.343 6.652 5.059 1 97.75 93 LEU A C 1
ATOM 728 O O . LEU A 1 93 ? -0.228 7.703 4.758 1 97.75 93 LEU A O 1
ATOM 732 N N . LEU A 1 94 ? 1.619 6.414 4.809 1 96.62 94 LEU A N 1
ATOM 733 C CA . LEU A 1 94 ? 2.432 7.309 3.988 1 96.62 94 LEU A CA 1
ATOM 734 C C . LEU A 1 94 ? 2.309 6.953 2.51 1 96.62 94 LEU A C 1
ATOM 736 O O . LEU A 1 94 ? 2.867 5.949 2.061 1 96.62 94 LEU A O 1
ATOM 740 N N . GLY A 1 95 ? 1.573 7.816 1.812 1 96.44 95 GLY A N 1
ATOM 741 C CA . GLY A 1 95 ? 1.237 7.512 0.429 1 96.44 95 GLY A CA 1
ATOM 742 C C . GLY A 1 95 ? 2.229 8.086 -0.566 1 96.44 95 GLY A C 1
ATOM 743 O O . GLY A 1 95 ? 3.211 8.719 -0.176 1 96.44 95 GLY A O 1
ATOM 744 N N . ILE A 1 96 ? 1.903 7.918 -1.804 1 93.56 96 ILE A N 1
ATOM 745 C CA . ILE A 1 96 ? 2.787 8.164 -2.938 1 93.56 96 ILE A CA 1
ATOM 746 C C . ILE A 1 96 ? 3.191 9.633 -2.967 1 93.56 96 ILE A C 1
ATOM 748 O O . ILE A 1 96 ? 4.367 9.961 -3.154 1 93.56 96 ILE A O 1
ATOM 752 N N . PRO A 1 97 ? 2.283 10.633 -2.697 1 94.31 97 PRO A N 1
ATOM 753 C CA . PRO A 1 97 ? 2.713 12.031 -2.801 1 94.31 97 PRO A CA 1
ATOM 754 C C . PRO A 1 97 ? 3.836 12.375 -1.826 1 94.31 97 PRO A C 1
ATOM 756 O O . PRO A 1 97 ? 4.805 13.047 -2.203 1 94.31 97 PRO A O 1
ATOM 759 N N . TRP A 1 98 ? 3.734 11.852 -0.6 1 95.75 98 TRP A N 1
ATOM 760 C CA . TRP A 1 98 ? 4.781 12.148 0.375 1 95.75 98 TRP A CA 1
ATOM 761 C C . TRP A 1 98 ? 6.047 11.359 0.065 1 95.75 98 TRP A C 1
ATOM 763 O O . TRP A 1 98 ? 7.16 11.859 0.259 1 95.75 98 TRP A O 1
ATOM 773 N N . ILE A 1 99 ? 5.82 10.086 -0.398 1 91.88 99 ILE A N 1
ATOM 774 C CA . ILE A 1 99 ? 6.965 9.258 -0.764 1 91.88 99 ILE A CA 1
ATOM 775 C C . ILE A 1 99 ? 7.82 9.984 -1.798 1 91.88 99 ILE A C 1
ATOM 777 O O . ILE A 1 99 ? 9.047 10.031 -1.676 1 91.88 99 ILE A O 1
ATOM 781 N N . CYS A 1 100 ? 7.188 10.586 -2.721 1 89.69 100 CYS A N 1
ATOM 782 C CA . CYS A 1 100 ? 7.883 11.289 -3.791 1 89.69 100 CYS A CA 1
ATOM 783 C C . CYS A 1 100 ? 8.477 12.602 -3.287 1 89.69 100 CYS A C 1
ATOM 785 O O . CYS A 1 100 ? 9.656 12.875 -3.496 1 89.69 100 CYS A O 1
ATOM 787 N N . GLU A 1 101 ? 7.695 13.414 -2.576 1 91.38 101 GLU A N 1
ATOM 788 C CA . GLU A 1 101 ? 8.117 14.742 -2.131 1 91.38 101 GLU A CA 1
ATOM 789 C C . GLU A 1 101 ? 9.281 14.648 -1.149 1 91.38 101 GLU A C 1
ATOM 791 O O . GLU A 1 101 ? 10.156 15.516 -1.136 1 91.38 101 GLU A O 1
ATOM 796 N N . LEU A 1 102 ? 9.273 13.586 -0.379 1 91.56 102 LEU A N 1
ATOM 797 C CA . LEU A 1 102 ? 10.273 13.461 0.673 1 91.56 102 LEU A CA 1
ATOM 798 C C . LEU A 1 102 ? 11.422 12.562 0.228 1 91.56 102 LEU A C 1
ATOM 800 O O . LEU A 1 102 ? 12.367 12.328 0.984 1 91.56 102 LEU A O 1
ATOM 804 N N . GLN A 1 103 ? 11.273 12.031 -0.94 1 84.75 103 GLN A N 1
ATOM 805 C CA . GLN A 1 103 ? 12.297 11.18 -1.528 1 84.75 103 GLN A CA 1
ATOM 806 C C . GLN A 1 103 ? 12.625 10 -0.61 1 84.75 103 GLN A C 1
ATOM 808 O O . GLN A 1 103 ? 13.797 9.75 -0.319 1 84.75 103 GLN A O 1
ATOM 813 N N . ILE A 1 104 ? 11.547 9.406 -0.179 1 85.62 104 ILE A N 1
ATOM 814 C CA . ILE A 1 104 ? 11.68 8.289 0.748 1 85.62 104 ILE A CA 1
ATOM 815 C C . ILE A 1 104 ? 12.297 7.094 0.026 1 85.62 104 ILE A C 1
ATOM 817 O O . ILE A 1 104 ? 13.141 6.391 0.583 1 85.62 104 ILE A O 1
ATOM 821 N N . LEU A 1 105 ? 11.812 6.754 -1.197 1 79.12 105 LEU A N 1
ATOM 822 C CA . LEU A 1 105 ? 12.359 5.68 -2.02 1 79.12 105 LEU A CA 1
ATOM 823 C C . LEU A 1 105 ? 13.344 6.234 -3.047 1 79.12 105 LEU A C 1
ATOM 825 O O . LEU A 1 105 ? 13.164 7.348 -3.545 1 79.12 105 LEU A O 1
ATOM 829 N N . ALA A 1 106 ? 14.438 5.504 -3.113 1 63.94 106 ALA A N 1
ATOM 830 C CA . ALA A 1 106 ? 15.492 5.957 -4.012 1 63.94 106 ALA A CA 1
ATOM 831 C C . ALA A 1 106 ? 14.945 6.242 -5.406 1 63.94 106 ALA A C 1
ATOM 833 O O . ALA A 1 106 ? 14.055 5.535 -5.887 1 63.94 106 ALA A O 1
ATOM 834 N N . GLN A 1 107 ? 15.43 7.352 -5.828 1 58.59 107 GLN A N 1
ATOM 835 C CA . GLN A 1 107 ? 15.031 7.836 -7.145 1 58.59 107 GLN A CA 1
ATOM 836 C C . GLN A 1 107 ? 15.125 6.73 -8.195 1 58.59 107 GLN A C 1
ATOM 838 O O . GLN A 1 107 ? 14.258 6.613 -9.062 1 58.59 107 GLN A O 1
ATOM 843 N N . GLU A 1 108 ? 16.172 6.012 -8.125 1 54.69 108 GLU A N 1
ATOM 844 C CA . GLU A 1 108 ? 16.375 4.945 -9.102 1 54.69 108 GLU A CA 1
ATOM 845 C C . GLU A 1 108 ? 15.242 3.924 -9.055 1 54.69 108 GLU A C 1
ATOM 847 O O . GLU A 1 108 ? 14.82 3.41 -10.094 1 54.69 108 GLU A O 1
ATOM 852 N N . MET A 1 109 ? 14.711 3.754 -7.914 1 59.41 109 MET A N 1
ATOM 853 C CA . MET A 1 109 ? 13.609 2.803 -7.77 1 59.41 109 MET A CA 1
ATOM 854 C C . MET A 1 109 ? 12.32 3.369 -8.359 1 59.41 109 MET A C 1
ATOM 856 O O . MET A 1 109 ? 11.594 2.666 -9.062 1 59.41 109 MET A O 1
ATOM 860 N N . LEU A 1 110 ? 12.242 4.617 -8.055 1 60.06 110 LEU A N 1
ATOM 861 C CA . LEU A 1 110 ? 11.055 5.293 -8.57 1 60.06 110 LEU A CA 1
ATOM 862 C C . LEU A 1 110 ? 11.039 5.281 -10.094 1 60.06 110 LEU A C 1
ATOM 864 O O . LEU A 1 110 ? 9.977 5.109 -10.703 1 60.06 110 LEU A O 1
ATOM 868 N N . GLU A 1 111 ? 12.203 5.469 -10.633 1 58.34 111 GLU A N 1
ATOM 869 C CA . GLU A 1 111 ? 12.32 5.516 -12.086 1 58.34 111 GLU A CA 1
ATOM 870 C C . GLU A 1 111 ? 12.039 4.148 -12.711 1 58.34 111 GLU A C 1
ATOM 872 O O . GLU A 1 111 ? 11.484 4.066 -13.805 1 58.34 111 GLU A O 1
ATOM 877 N N . THR A 1 112 ? 12.484 3.203 -12.07 1 57.16 112 THR A N 1
ATOM 878 C CA . THR A 1 112 ? 12.234 1.853 -12.562 1 57.16 112 THR A CA 1
ATOM 879 C C . THR A 1 112 ? 10.734 1.554 -12.586 1 57.16 112 THR A C 1
ATOM 881 O O . THR A 1 112 ? 10.25 0.854 -13.477 1 57.16 112 THR A O 1
ATOM 884 N N . PHE A 1 113 ? 10.086 2.195 -11.625 1 57.69 113 PHE A N 1
ATOM 885 C CA . PHE A 1 113 ? 8.656 1.926 -11.523 1 57.69 113 PHE A CA 1
ATOM 886 C C . PHE A 1 113 ? 7.863 2.861 -12.43 1 57.69 113 PHE A C 1
ATOM 888 O O . PHE A 1 113 ? 6.734 2.553 -12.812 1 57.69 113 PHE A O 1
ATOM 895 N N . GLN A 1 114 ? 8.375 4.113 -12.758 1 50.06 114 GLN A N 1
ATOM 896 C CA . GLN A 1 114 ? 7.676 5.109 -13.562 1 50.06 114 GLN A CA 1
ATOM 897 C C . GLN A 1 114 ? 7.895 4.867 -15.047 1 50.06 114 GLN A C 1
ATOM 899 O O . GLN A 1 114 ? 7.129 5.359 -15.883 1 50.06 114 GLN A O 1
ATOM 904 N N . LYS A 1 115 ? 9.055 4.484 -15.562 1 42.69 115 LYS A N 1
ATOM 905 C CA . LYS A 1 115 ? 9.312 4.422 -17 1 42.69 115 LYS A CA 1
ATOM 906 C C . LYS A 1 115 ? 8.477 3.34 -17.656 1 42.69 115 LYS A C 1
ATOM 908 O O . LYS A 1 115 ? 8.406 2.209 -17.172 1 42.69 115 LYS A O 1
ATOM 913 N N . PRO A 1 116 ? 7.672 3.904 -18.688 1 39.78 116 PRO A N 1
ATOM 914 C CA . PRO A 1 116 ? 6.879 3.008 -19.531 1 39.78 116 PRO A CA 1
ATOM 915 C C . PRO A 1 116 ? 7.676 1.807 -20.031 1 39.78 116 PRO A C 1
ATOM 917 O O . PRO A 1 116 ? 7.113 0.725 -20.234 1 39.78 116 PRO A O 1
ATOM 920 N N . THR A 1 117 ? 8.828 2.072 -20.719 1 36.81 117 THR A N 1
ATOM 921 C CA . THR A 1 117 ? 9.609 1.091 -21.453 1 36.81 117 THR A CA 1
ATOM 922 C C . THR A 1 117 ? 10.195 0.043 -20.516 1 36.81 117 THR A C 1
ATOM 924 O O . THR A 1 117 ? 10.742 -0.969 -20.953 1 36.81 117 THR A O 1
ATOM 927 N N . ALA A 1 118 ? 10.711 0.508 -19.422 1 39.03 118 ALA A N 1
ATOM 928 C CA . ALA A 1 118 ? 11.25 -0.564 -18.594 1 39.03 118 ALA A CA 1
ATOM 929 C C . ALA A 1 118 ? 10.148 -1.521 -18.141 1 39.03 118 ALA A C 1
ATOM 931 O O . ALA A 1 118 ? 8.977 -1.147 -18.109 1 39.03 118 ALA A O 1
ATOM 932 N N . LYS A 1 119 ? 10.32 -2.912 -17.953 1 37.91 119 LYS A N 1
ATOM 933 C CA . LYS A 1 119 ? 9.336 -3.916 -17.562 1 37.91 119 LYS A CA 1
ATOM 934 C C . LYS A 1 119 ? 8.406 -3.373 -16.484 1 37.91 119 LYS A C 1
ATOM 936 O O . LYS A 1 119 ? 7.469 -4.059 -16.062 1 37.91 119 LYS A O 1
ATOM 941 N N . ILE A 1 120 ? 8.82 -2.295 -15.797 1 33.28 120 ILE A N 1
ATOM 942 C CA . ILE A 1 120 ? 8.008 -1.691 -14.75 1 33.28 120 ILE A CA 1
ATOM 943 C C . ILE A 1 120 ? 7.344 -0.42 -15.273 1 33.28 120 ILE A C 1
ATOM 945 O O . ILE A 1 120 ? 8.031 0.547 -15.617 1 33.28 120 ILE A O 1
ATOM 949 N N . SER A 1 121 ? 6.395 -0.436 -16.219 1 28.69 121 SER A N 1
ATOM 950 C CA . SER A 1 121 ? 5.75 0.738 -16.797 1 28.69 121 SER A CA 1
ATOM 951 C C . SER A 1 121 ? 4.867 1.443 -15.773 1 28.69 121 SER A C 1
ATOM 953 O O . SER A 1 121 ? 4.164 0.792 -15 1 28.69 121 SER A O 1
ATOM 955 N N . VAL A 1 122 ? 5.262 2.525 -15.32 1 29.44 122 VAL A N 1
ATOM 956 C CA . VAL A 1 122 ? 4.301 3.404 -14.664 1 29.44 122 VAL A CA 1
ATOM 957 C C . VAL A 1 122 ? 3.164 3.736 -15.625 1 29.44 122 VAL A C 1
ATOM 959 O O . VAL A 1 122 ? 3.395 4.32 -16.688 1 29.44 122 VAL A O 1
ATOM 962 N N . VAL A 1 123 ? 2.258 2.984 -15.812 1 26.64 123 VAL A N 1
ATOM 963 C CA . VAL A 1 123 ? 1.155 3.338 -16.703 1 26.64 123 VAL A CA 1
ATOM 964 C C . VAL A 1 123 ? 0.458 4.594 -16.188 1 26.64 123 VAL A C 1
ATOM 966 O O . VAL A 1 123 ? -0.106 4.594 -15.086 1 26.64 123 VAL A O 1
ATOM 969 N N . LYS A 1 124 ? 0.907 5.73 -16.656 1 27.97 124 LYS A N 1
ATOM 970 C CA . LYS A 1 124 ? 0.106 6.941 -16.5 1 27.97 124 LYS A CA 1
ATOM 971 C C . LYS A 1 124 ? -1.325 6.719 -16.969 1 27.97 124 LYS A C 1
ATOM 973 O O . LYS A 1 124 ? -1.547 6.312 -18.125 1 27.97 124 LYS A O 1
ATOM 978 N N . GLU A 1 125 ? -2.162 6.293 -16.234 1 26.88 125 GLU A N 1
ATOM 979 C CA . GLU A 1 125 ? -3.504 6.453 -16.781 1 26.88 125 GLU A CA 1
ATOM 980 C C . GLU A 1 125 ? -3.672 7.82 -17.438 1 26.88 125 GLU A C 1
ATOM 982 O O . GLU A 1 125 ? -3.248 8.836 -16.891 1 26.88 125 GLU A O 1
ATOM 987 N N . ASN A 1 126 ? -3.688 7.875 -18.75 1 25.97 126 ASN A N 1
ATOM 988 C CA . ASN A 1 126 ? -3.9 9.039 -19.594 1 25.97 126 ASN A CA 1
ATOM 989 C C . ASN A 1 126 ? -4.867 10.031 -18.969 1 25.97 126 ASN A C 1
ATOM 991 O O . ASN A 1 126 ? -6.008 9.68 -18.656 1 25.97 126 ASN A O 1
ATOM 995 N N . LYS A 1 127 ? -4.43 10.969 -18.375 1 26.91 127 LYS A N 1
ATOM 996 C CA . LYS A 1 127 ? -5.23 12.164 -18.141 1 26.91 127 LYS A CA 1
ATOM 997 C C . LYS A 1 127 ? -5.93 12.625 -19.422 1 26.91 127 LYS A C 1
ATOM 999 O O . LYS A 1 127 ? -5.289 12.797 -20.453 1 26.91 127 LYS A O 1
ATOM 1004 N N . ILE A 1 128 ? -7.199 12.289 -19.688 1 25.84 128 ILE A N 1
ATOM 1005 C CA . ILE A 1 128 ? -7.949 13.078 -20.656 1 25.84 128 ILE A CA 1
ATOM 1006 C C . ILE A 1 128 ? -7.652 14.562 -20.453 1 25.84 128 ILE A C 1
ATOM 1008 O O . ILE A 1 128 ? -7.914 15.117 -19.391 1 25.84 128 ILE A O 1
ATOM 1012 N N . THR A 1 129 ? -6.664 14.992 -20.922 1 28.14 129 THR A N 1
ATOM 1013 C CA . THR A 1 129 ? -6.414 16.422 -21.047 1 28.14 129 THR A CA 1
ATOM 1014 C C . THR A 1 129 ? -7.652 17.141 -21.562 1 28.14 129 THR A C 1
ATOM 1016 O O . THR A 1 129 ? -8.031 16.984 -22.734 1 28.14 129 THR A O 1
ATOM 1019 N N . ILE A 1 130 ? -8.648 17.328 -20.688 1 27.77 130 ILE A N 1
ATOM 1020 C CA . ILE A 1 130 ? -9.742 18.219 -21.062 1 27.77 130 ILE A CA 1
ATOM 1021 C C . ILE A 1 130 ? -9.195 19.609 -21.328 1 27.77 130 ILE A C 1
ATOM 1023 O O . ILE A 1 130 ? -8.773 20.312 -20.406 1 27.77 130 ILE A O 1
ATOM 1027 N N . THR A 1 131 ? -8.43 19.75 -22.25 1 32.56 131 THR A N 1
ATOM 1028 C CA . THR A 1 131 ? -8.047 21.094 -22.672 1 32.56 131 THR A CA 1
ATOM 1029 C C . THR A 1 131 ? -9.258 22.016 -22.734 1 32.56 131 THR A C 1
ATOM 1031 O O . THR A 1 131 ? -9.219 23.141 -22.234 1 32.56 131 THR A O 1
ATOM 1034 N N . ASP A 1 132 ? -9.875 22.062 -23.922 1 30.77 132 ASP A N 1
ATOM 1035 C CA . ASP A 1 132 ? -10.805 23.125 -24.297 1 30.77 132 ASP A CA 1
ATOM 1036 C C . ASP A 1 132 ? -12.125 22.984 -23.547 1 30.77 132 ASP A C 1
ATOM 1038 O O . ASP A 1 132 ? -12.703 21.906 -23.484 1 30.77 132 ASP A O 1
ATOM 1042 N N . ALA A 1 133 ? -12.406 23.891 -22.562 1 34.84 133 ALA A N 1
ATOM 1043 C CA . ALA A 1 133 ? -13.648 23.984 -21.797 1 34.84 133 ALA A CA 1
ATOM 1044 C C . ALA A 1 133 ? -14.852 23.594 -22.656 1 34.84 133 ALA A C 1
ATOM 1046 O O . ALA A 1 133 ? -15.773 22.922 -22.172 1 34.84 133 ALA A O 1
ATOM 1047 N N . ASN A 1 134 ? -14.836 24.062 -23.859 1 38.28 134 ASN A N 1
ATOM 1048 C CA . ASN A 1 134 ? -15.938 23.859 -24.781 1 38.28 134 ASN A CA 1
ATOM 1049 C C . ASN A 1 134 ? -16.047 22.391 -25.203 1 38.28 134 ASN A C 1
ATOM 1051 O O . ASN A 1 134 ? -17.156 21.859 -25.312 1 38.28 134 ASN A O 1
ATOM 1055 N N . GLU A 1 135 ? -14.93 21.688 -25.391 1 36.38 135 GLU A N 1
ATOM 1056 C CA . GLU A 1 135 ? -14.961 20.312 -25.859 1 36.38 135 GLU A CA 1
ATOM 1057 C C . GLU A 1 135 ? -15.344 19.344 -24.75 1 36.38 135 GLU A C 1
ATOM 1059 O O . GLU A 1 135 ? -16.031 18.344 -24.984 1 36.38 135 GLU A O 1
ATOM 1064 N N . LEU A 1 136 ? -14.977 19.547 -23.562 1 37.59 136 LEU A N 1
ATOM 1065 C CA . LEU A 1 136 ? -15.492 18.781 -22.422 1 37.59 136 LEU A CA 1
ATOM 1066 C C . LEU A 1 136 ? -17 18.969 -22.281 1 37.59 136 LEU A C 1
ATOM 1068 O O . LEU A 1 136 ? -17.719 18 -22.047 1 37.59 136 LEU A O 1
ATOM 1072 N N . LYS A 1 137 ? -17.344 20.172 -22.328 1 41.62 137 LYS A N 1
ATOM 1073 C CA . LYS A 1 137 ? -18.766 20.469 -22.328 1 41.62 137 LYS A CA 1
ATOM 1074 C C . LYS A 1 137 ? -19.484 19.703 -23.438 1 41.62 137 LYS A C 1
ATOM 1076 O O . LYS A 1 137 ? -20.531 19.109 -23.203 1 41.62 137 LYS A O 1
ATOM 1081 N N . GLU A 1 138 ? -18.875 19.703 -24.578 1 46.31 138 GLU A N 1
ATOM 1082 C CA . GLU A 1 138 ? -19.484 19.031 -25.703 1 46.31 138 GLU A CA 1
ATOM 1083 C C . GLU A 1 138 ? -19.422 17.516 -25.547 1 46.31 138 GLU A C 1
ATOM 1085 O O . GLU A 1 138 ? -20.375 16.812 -25.875 1 46.31 138 GLU A O 1
ATOM 1090 N N . SER A 1 139 ? -18.406 17.031 -25 1 41.28 139 SER A N 1
ATOM 1091 C CA . SER A 1 139 ? -18.281 15.586 -24.812 1 41.28 139 SER A CA 1
ATOM 1092 C C . SER A 1 139 ? -19.188 15.094 -23.703 1 41.28 139 SER A C 1
ATOM 1094 O O . SER A 1 139 ? -19.859 14.062 -23.844 1 41.28 139 SER A O 1
ATOM 1096 N N . LEU A 1 140 ? -19.172 15.766 -22.641 1 41.25 140 LEU A N 1
ATOM 1097 C CA . LEU A 1 140 ? -20.141 15.43 -21.609 1 41.25 140 LEU A CA 1
ATOM 1098 C C . LEU A 1 140 ? -21.562 15.523 -22.156 1 41.25 140 LEU A C 1
ATOM 1100 O O . LEU A 1 140 ? -22.406 14.664 -21.859 1 41.25 140 LEU A O 1
ATOM 1104 N N . GLN A 1 141 ? -21.688 16.516 -22.875 1 46.91 141 GLN A N 1
ATOM 1105 C CA . GLN A 1 141 ? -23 16.703 -23.484 1 46.91 141 GLN A CA 1
ATOM 1106 C C . GLN A 1 141 ? -23.328 15.57 -24.453 1 46.91 141 GLN A C 1
ATOM 1108 O O . GLN A 1 141 ? -24.469 15.141 -24.562 1 46.91 141 GLN A O 1
ATOM 1113 N N . SER A 1 142 ? -22.281 15.164 -25.141 1 49.81 142 SER A N 1
ATOM 1114 C CA . SER A 1 142 ? -22.5 14.062 -26.078 1 49.81 142 SER A CA 1
ATOM 1115 C C . SER A 1 142 ? -22.656 12.742 -25.328 1 49.81 142 SER A C 1
ATOM 1117 O O . SER A 1 142 ? -23.438 11.875 -25.734 1 49.81 142 SER A O 1
ATOM 1119 N N . MET A 1 143 ? -21.938 12.531 -24.328 1 43.34 143 MET A N 1
ATOM 1120 C CA . MET A 1 143 ? -21.984 11.25 -23.625 1 43.34 143 MET A CA 1
ATOM 1121 C C . MET A 1 143 ? -23.219 11.148 -22.75 1 43.34 143 MET A C 1
ATOM 1123 O O . MET A 1 143 ? -23.766 10.055 -22.562 1 43.34 143 MET A O 1
ATOM 1127 N N . PHE A 1 144 ? -23.609 12.227 -22.094 1 36.22 144 PHE A N 1
ATOM 1128 C CA . PHE A 1 144 ? -24.812 12.258 -21.266 1 36.22 144 PHE A CA 1
ATOM 1129 C C . PHE A 1 144 ? -25.797 13.281 -21.797 1 36.22 144 PHE A C 1
ATOM 1131 O O . PHE A 1 144 ? -26.047 14.305 -21.172 1 36.22 144 PHE A O 1
ATOM 1138 N N . PRO A 1 145 ? -26.141 13 -22.969 1 41.84 145 PRO A N 1
ATOM 1139 C CA . PRO A 1 145 ? -27.047 13.961 -23.609 1 41.84 145 PRO A CA 1
ATOM 1140 C C . PRO A 1 145 ? -28.297 14.219 -22.797 1 41.84 145 PRO A C 1
ATOM 1142 O O . PRO A 1 145 ? -28.844 15.328 -22.812 1 41.84 145 PRO A O 1
ATOM 1145 N N . SER A 1 146 ? -28.688 13.109 -22.188 1 44.75 146 SER A N 1
ATOM 1146 C CA . SER A 1 146 ? -29.969 13.211 -21.484 1 44.75 146 SER A CA 1
ATOM 1147 C C . SER A 1 146 ? -29.891 14.18 -20.312 1 44.75 146 SER A C 1
ATOM 1149 O O . SER A 1 146 ? -30.859 14.867 -20 1 44.75 146 SER A O 1
ATOM 1151 N N . VAL A 1 147 ? -28.734 14.172 -19.656 1 42.41 147 VAL A N 1
ATOM 1152 C CA . VAL A 1 147 ? -28.625 14.977 -18.438 1 42.41 147 VAL A CA 1
ATOM 1153 C C . VAL A 1 147 ? -28.531 16.453 -18.797 1 42.41 147 VAL A C 1
ATOM 1155 O O . VAL A 1 147 ? -28.938 17.328 -18.031 1 42.41 147 VAL A O 1
ATOM 1158 N N . PHE A 1 148 ? -27.859 16.75 -19.953 1 40.03 148 PHE A N 1
ATOM 1159 C CA . PHE A 1 148 ? -27.719 18.125 -20.406 1 40.03 148 PHE A CA 1
ATOM 1160 C C . PHE A 1 148 ? -28.812 18.469 -21.422 1 40.03 148 PHE A C 1
ATOM 1162 O O . PHE A 1 148 ? -28.672 19.438 -22.172 1 40.03 148 PHE A O 1
ATOM 1169 N N . ASP A 1 149 ? -29.594 17.578 -21.656 1 36.72 149 ASP A N 1
ATOM 1170 C CA . ASP A 1 149 ? -30.75 17.953 -22.453 1 36.72 149 ASP A CA 1
ATOM 1171 C C . ASP A 1 149 ? -31.5 19.125 -21.828 1 36.72 149 ASP A C 1
ATOM 1173 O O . ASP A 1 149 ? -31.516 19.266 -20.594 1 36.72 149 ASP A O 1
ATOM 1177 N N . SER A 1 150 ? -31.438 20.234 -22.422 1 40.19 150 SER A N 1
ATOM 1178 C CA . SER A 1 150 ? -32.219 21.406 -22 1 40.19 150 SER A CA 1
ATOM 1179 C C . SER A 1 150 ? -33.562 20.984 -21.406 1 40.19 150 SER A C 1
ATOM 1181 O O . SER A 1 150 ? -34.25 21.812 -20.812 1 40.19 150 SER A O 1
ATOM 1183 N N . LYS A 1 151 ? -34.031 19.906 -22.016 1 36.78 151 LYS A N 1
ATOM 1184 C CA . LYS A 1 151 ? -35.406 19.625 -21.578 1 36.78 151 LYS A CA 1
ATOM 1185 C C . LYS A 1 151 ? -35.406 19.141 -20.125 1 36.78 151 LYS A C 1
ATOM 1187 O O . LYS A 1 151 ? -36.406 18.578 -19.672 1 36.78 151 LYS A O 1
ATOM 1192 N N . LEU A 1 152 ? -34.312 18.938 -19.562 1 34.34 152 LEU A N 1
ATOM 1193 C CA . LEU A 1 152 ? -34.438 18.375 -18.234 1 34.34 152 LEU A CA 1
ATOM 1194 C C . LEU A 1 152 ? -35.562 19.062 -17.469 1 34.34 152 LEU A C 1
ATOM 1196 O O . LEU A 1 152 ? -35.875 20.234 -17.734 1 34.34 152 LEU A O 1
ATOM 1200 N N . GLY A 1 153 ? -36.125 18.266 -16.391 1 35.25 153 GLY A N 1
ATOM 1201 C CA . GLY A 1 153 ? -37.438 18.047 -15.766 1 35.25 153 GLY A CA 1
ATOM 1202 C C . GLY A 1 153 ? -37.969 19.266 -15.039 1 35.25 153 GLY A C 1
ATOM 1203 O O . GLY A 1 153 ? -37.25 19.844 -14.203 1 35.25 153 GLY A O 1
ATOM 1204 N N . LEU A 1 154 ? -38.562 20.125 -15.742 1 32.97 154 LEU A N 1
ATOM 1205 C CA . LEU A 1 154 ? -39.5 21.031 -15.086 1 32.97 154 LEU A CA 1
ATOM 1206 C C . LEU A 1 154 ? -40.312 20.281 -14.047 1 32.97 154 LEU A C 1
ATOM 1208 O O . LEU A 1 154 ? -41.031 19.328 -14.375 1 32.97 154 LEU A O 1
ATOM 1212 N N . CYS A 1 155 ? -39.719 19.859 -13.031 1 33 155 CYS A N 1
ATOM 1213 C CA . CYS A 1 155 ? -40.688 19.406 -12.031 1 33 155 CYS A CA 1
ATOM 1214 C C . CYS A 1 155 ? -41.812 20.422 -11.852 1 33 155 CYS A C 1
ATOM 1216 O O . CYS A 1 155 ? -41.562 21.547 -11.422 1 33 155 CYS A O 1
ATOM 1218 N N . THR A 1 156 ? -42.688 20.438 -12.789 1 32.5 156 THR A N 1
ATOM 1219 C CA . THR A 1 156 ? -43.875 21.281 -12.711 1 32.5 156 THR A CA 1
ATOM 1220 C C . THR A 1 156 ? -44.719 20.938 -11.484 1 32.5 156 THR A C 1
ATOM 1222 O O . THR A 1 156 ? -45.719 21.609 -11.195 1 32.5 156 THR A O 1
ATOM 1225 N N . LYS A 1 157 ? -44.656 19.594 -11.117 1 34.38 157 LYS A N 1
ATOM 1226 C CA . LYS A 1 157 ? -45.781 19.344 -10.227 1 34.38 157 LYS A CA 1
ATOM 1227 C C . LYS A 1 157 ? -45.594 20.078 -8.898 1 34.38 157 LYS A C 1
ATOM 1229 O O . LYS A 1 157 ? -46.594 20.5 -8.281 1 34.38 157 LYS A O 1
ATOM 1234 N N . LEU A 1 158 ? -44.688 19.531 -8.094 1 30.94 158 LEU A N 1
ATOM 1235 C CA . LEU A 1 158 ? -44.844 19.953 -6.699 1 30.94 158 LEU A CA 1
ATOM 1236 C C . LEU A 1 158 ? -44.125 21.266 -6.449 1 30.94 158 LEU A C 1
ATOM 1238 O O . LEU A 1 158 ? -42.969 21.469 -6.887 1 30.94 158 LEU A O 1
ATOM 1242 N N . LYS A 1 159 ? -44.812 22.281 -6.547 1 31.41 159 LYS A N 1
ATOM 1243 C CA . LYS A 1 159 ? -44.438 23.625 -6.129 1 31.41 159 LYS A CA 1
ATOM 1244 C C . LYS A 1 159 ? -43.844 23.625 -4.719 1 31.41 159 LYS A C 1
ATOM 1246 O O . LYS A 1 159 ? -44.531 23.234 -3.764 1 31.41 159 LYS A O 1
ATOM 1251 N N . ALA A 1 160 ? -42.812 22.922 -4.477 1 32.25 160 ALA A N 1
ATOM 1252 C CA . ALA A 1 160 ? -42.344 23.031 -3.09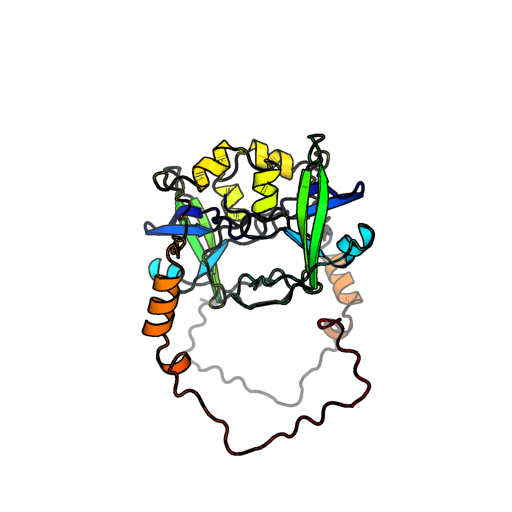6 1 32.25 160 ALA A CA 1
ATOM 1253 C C . ALA A 1 160 ? -42.031 24.484 -2.738 1 32.25 160 ALA A C 1
ATOM 1255 O O . ALA A 1 160 ? -41.375 25.188 -3.508 1 32.25 160 ALA A O 1
ATOM 1256 N N . GLN A 1 161 ? -42.906 25.125 -2.264 1 31.61 161 GLN A N 1
ATOM 1257 C CA . GLN A 1 161 ? -42.75 26.484 -1.756 1 31.61 161 GLN A CA 1
ATOM 1258 C C . GLN A 1 161 ? -41.688 26.516 -0.664 1 31.61 161 GLN A C 1
ATOM 1260 O O . GLN A 1 161 ? -41.75 25.766 0.309 1 31.61 161 GLN A O 1
ATOM 1265 N N . LEU A 1 162 ? -40.531 26.594 -1.091 1 32.84 162 LEU A N 1
ATOM 1266 C CA . LEU A 1 162 ? -39.5 26.797 -0.067 1 32.84 162 LEU A CA 1
ATOM 1267 C C . LEU A 1 162 ? -39.75 28.109 0.68 1 32.84 162 LEU A C 1
ATOM 1269 O O . LEU A 1 162 ? -39.719 29.188 0.075 1 32.84 162 LEU A O 1
ATOM 1273 N N . HIS A 1 163 ? -40.562 28 1.637 1 33.88 163 HIS A N 1
ATOM 1274 C CA . HIS A 1 163 ? -40.75 29.172 2.48 1 33.88 163 HIS A CA 1
ATOM 1275 C C . HIS A 1 163 ? -39.438 29.531 3.209 1 33.88 163 HIS A C 1
ATOM 1277 O O . HIS A 1 163 ? -38.875 28.703 3.918 1 33.88 163 HIS A O 1
ATOM 1283 N N . LEU A 1 164 ? -38.688 30.312 2.547 1 32.53 164 LEU A N 1
ATOM 1284 C CA . LEU A 1 164 ? -37.5 30.859 3.146 1 32.53 164 LEU A CA 1
ATOM 1285 C C . LEU A 1 164 ? -37.812 31.656 4.406 1 32.53 164 LEU A C 1
ATOM 1287 O O . LEU A 1 164 ? -38.781 32.438 4.426 1 32.53 164 LEU A O 1
ATOM 1291 N N . LYS A 1 165 ? -37.5 31.188 5.551 1 41.91 165 LYS A N 1
ATOM 1292 C CA . LYS A 1 165 ? -37.719 32.031 6.738 1 41.91 165 LYS A CA 1
ATOM 1293 C C . LYS A 1 165 ? -37.156 33.438 6.539 1 41.91 165 LYS A C 1
ATOM 1295 O O . LYS A 1 165 ? -36.188 33.625 5.805 1 41.91 165 LYS A O 1
ATOM 1300 N N . THR A 1 166 ? -37.781 34.438 6.73 1 36.62 166 THR A N 1
ATOM 1301 C CA . THR A 1 166 ? -37.531 35.875 6.559 1 36.62 166 THR A CA 1
ATOM 1302 C C . THR A 1 166 ? -36.156 36.25 7.098 1 36.62 166 THR A C 1
ATOM 1304 O O . THR A 1 166 ? -35.469 37.094 6.523 1 36.62 166 THR A O 1
ATOM 1307 N N . ASP A 1 167 ? -35.75 35.906 8.398 1 39.22 167 ASP A N 1
ATOM 1308 C CA . ASP A 1 167 ? -34.625 36.531 9.094 1 39.22 167 ASP A CA 1
ATOM 1309 C C . ASP A 1 167 ? -33.312 35.906 8.656 1 39.22 167 ASP A C 1
ATOM 1311 O O . ASP A 1 167 ? -32.281 36.031 9.344 1 39.22 167 ASP A O 1
ATOM 1315 N N . ALA A 1 168 ? -33.312 35.062 7.676 1 37.66 168 ALA A N 1
ATOM 1316 C CA . ALA A 1 168 ? -32.094 34.312 7.367 1 37.66 168 ALA A CA 1
ATOM 1317 C C . ALA A 1 168 ? -31.062 35.219 6.676 1 37.66 168 ALA A C 1
ATOM 1319 O O . ALA A 1 168 ? -31.391 35.906 5.707 1 37.66 168 ALA A O 1
ATOM 1320 N N . ARG A 1 169 ? -30.062 35.688 7.418 1 35 169 ARG A N 1
ATOM 1321 C CA . ARG A 1 169 ? -29.047 36.625 6.965 1 35 169 ARG A CA 1
ATOM 1322 C C . ARG A 1 169 ? -28.219 36.031 5.824 1 35 169 ARG A C 1
ATOM 1324 O O . ARG A 1 169 ? -27.781 34.875 5.902 1 35 169 ARG A O 1
ATOM 1331 N N . CYS A 1 170 ? -28.469 36.312 4.648 1 32.94 170 CYS A N 1
ATOM 1332 C CA . CYS A 1 170 ? -27.734 35.969 3.451 1 32.94 170 CYS A CA 1
ATOM 1333 C C . CYS A 1 170 ? -26.25 36.281 3.6 1 32.94 170 CYS A C 1
ATOM 1335 O O . CYS A 1 170 ? -25.906 37.438 3.867 1 32.94 170 CYS A O 1
ATOM 1337 N N . TRP A 1 171 ? -25.438 35.438 4.176 1 33 171 TRP A N 1
ATOM 1338 C CA . TRP A 1 171 ? -24.031 35.75 4.34 1 33 171 TRP A CA 1
ATOM 1339 C C . TRP A 1 171 ? -23.375 36.062 3 1 33 171 TRP A C 1
ATOM 1341 O O . TRP A 1 171 ? -22.359 36.75 2.949 1 33 171 TRP A O 1
ATOM 1351 N N . VAL A 1 172 ? -23.781 35.406 1.995 1 28.58 172 VAL A N 1
ATOM 1352 C CA . VAL A 1 172 ? -23.016 35.656 0.779 1 28.58 172 VAL A CA 1
ATOM 1353 C C . VAL A 1 172 ? -23.375 37.031 0.208 1 28.58 172 VAL A C 1
ATOM 1355 O O . VAL A 1 172 ? -22.609 37.562 -0.593 1 28.58 172 VAL A O 1
ATOM 1358 N N . CYS A 1 173 ? -24.562 37.438 0.353 1 27.77 173 CYS A N 1
ATOM 1359 C CA . CYS A 1 173 ? -24.938 38.594 -0.472 1 27.77 173 CYS A CA 1
ATOM 1360 C C . CYS A 1 173 ? -24.5 39.906 0.178 1 27.77 173 CYS A C 1
ATOM 1362 O O . CYS A 1 173 ? -24.859 40.969 -0.302 1 27.77 173 CYS A O 1
ATOM 1364 N N . ALA A 1 174 ? -23.953 39.906 1.532 1 27.53 174 ALA A N 1
ATOM 1365 C CA . ALA A 1 174 ? -23.672 41.312 1.845 1 27.53 174 ALA A CA 1
ATOM 1366 C C . ALA A 1 174 ? -22.5 41.812 1.025 1 27.53 174 ALA A C 1
ATOM 1368 O O . ALA A 1 174 ? -21.547 41.094 0.759 1 27.53 174 ALA A O 1
ATOM 1369 N N . MET B 1 1 ? 5.199 14.391 -10.891 1 40.94 1 MET B N 1
ATOM 1370 C CA . MET B 1 1 ? 4.082 13.539 -10.492 1 40.94 1 MET B CA 1
ATOM 1371 C C . MET B 1 1 ? 2.889 14.383 -10.055 1 40.94 1 MET B C 1
ATOM 1373 O O . MET B 1 1 ? 3.057 15.406 -9.391 1 40.94 1 MET B O 1
ATOM 1377 N N . ASN B 1 2 ? 1.82 14.188 -10.734 1 45.38 2 ASN B N 1
ATOM 1378 C CA . ASN B 1 2 ? 0.66 15.008 -10.406 1 45.38 2 ASN B CA 1
ATOM 1379 C C . ASN B 1 2 ? 0.22 14.797 -8.961 1 45.38 2 ASN B C 1
ATOM 1381 O O . ASN B 1 2 ? -0.048 13.672 -8.547 1 45.38 2 ASN B O 1
ATOM 1385 N N . ALA B 1 3 ? 0.436 15.781 -8.195 1 53.59 3 ALA B N 1
ATOM 1386 C CA . ALA B 1 3 ? 0.198 15.766 -6.754 1 53.59 3 ALA B CA 1
ATOM 1387 C C . ALA B 1 3 ? -1.218 15.289 -6.438 1 53.59 3 ALA B C 1
ATOM 1389 O O . ALA B 1 3 ? -1.448 14.648 -5.406 1 53.59 3 ALA B O 1
ATOM 1390 N N . LYS B 1 4 ? -2.139 15.469 -7.348 1 64.12 4 LYS B N 1
ATOM 1391 C CA . LYS B 1 4 ? -3.545 15.195 -7.07 1 64.12 4 LYS B CA 1
ATOM 1392 C C . LYS B 1 4 ? -3.902 13.75 -7.426 1 64.12 4 LYS B C 1
ATOM 1394 O O . LYS B 1 4 ? -4.75 13.141 -6.773 1 64.12 4 LYS B O 1
ATOM 1399 N N . ASN B 1 5 ? -3.246 13.172 -8.43 1 74.25 5 ASN B N 1
ATOM 1400 C CA . ASN B 1 5 ? -3.482 11.797 -8.867 1 74.25 5 ASN B CA 1
ATOM 1401 C C . ASN B 1 5 ? -2.186 11.109 -9.281 1 74.25 5 ASN B C 1
ATOM 1403 O O . ASN B 1 5 ? -1.968 10.852 -10.469 1 74.25 5 ASN B O 1
ATOM 1407 N N . PRO B 1 6 ? -1.431 10.898 -8.266 1 81.25 6 PRO B N 1
ATOM 1408 C CA . PRO B 1 6 ? -0.143 10.305 -8.641 1 81.25 6 PRO B CA 1
ATOM 1409 C C . PRO B 1 6 ? -0.292 8.953 -9.336 1 81.25 6 PRO B C 1
ATOM 1411 O O . PRO B 1 6 ? -1.268 8.242 -9.094 1 81.25 6 PRO B O 1
ATOM 1414 N N . ASP B 1 7 ? 0.684 8.742 -10.188 1 82.12 7 ASP B N 1
ATOM 1415 C CA . ASP B 1 7 ? 0.742 7.445 -10.852 1 82.12 7 ASP B CA 1
ATOM 1416 C C . ASP B 1 7 ? 1.054 6.328 -9.859 1 82.12 7 ASP B C 1
ATOM 1418 O O . ASP B 1 7 ? 1.754 6.551 -8.867 1 82.12 7 ASP B O 1
ATOM 1422 N N . TRP B 1 8 ? 0.524 5.188 -10.203 1 89.19 8 TRP B N 1
ATOM 1423 C CA . TRP B 1 8 ? 0.805 4.008 -9.391 1 89.19 8 TRP B CA 1
ATOM 1424 C C . TRP B 1 8 ? 2.209 3.479 -9.664 1 89.19 8 TRP B C 1
ATOM 1426 O O . TRP B 1 8 ? 2.717 3.6 -10.781 1 89.19 8 TRP B O 1
ATOM 1436 N N . PHE B 1 9 ? 2.822 2.953 -8.617 1 87.94 9 PHE B N 1
ATOM 1437 C CA . PHE B 1 9 ? 4.008 2.135 -8.852 1 87.94 9 PHE B CA 1
ATOM 1438 C C . PHE B 1 9 ? 3.617 0.756 -9.367 1 87.94 9 PHE B C 1
ATOM 1440 O O . PHE B 1 9 ? 2.98 -0.024 -8.656 1 87.94 9 PHE B O 1
ATOM 1447 N N . ILE B 1 10 ? 3.953 0.516 -10.625 1 91.62 10 ILE B N 1
ATOM 1448 C CA . ILE B 1 10 ? 3.584 -0.736 -11.273 1 91.62 10 ILE B CA 1
ATOM 1449 C C . ILE B 1 10 ? 4.82 -1.615 -11.445 1 91.62 10 ILE B C 1
ATOM 1451 O O . ILE B 1 10 ? 5.879 -1.136 -11.852 1 91.62 10 ILE B O 1
ATOM 1455 N N . VAL B 1 11 ? 4.637 -2.859 -11.062 1 91.62 11 VAL B N 1
ATOM 1456 C CA . VAL B 1 11 ? 5.68 -3.857 -11.266 1 91.62 11 VAL B CA 1
ATOM 1457 C C . VAL B 1 11 ? 5.258 -4.84 -12.352 1 91.62 11 VAL B C 1
ATOM 1459 O O . VAL B 1 11 ? 4.148 -5.383 -12.305 1 91.62 11 VAL B O 1
ATOM 1462 N N . LYS B 1 12 ? 6.113 -5 -13.305 1 92.62 12 LYS B N 1
ATOM 1463 C CA . LYS B 1 12 ? 5.898 -6.012 -14.336 1 92.62 12 LYS B CA 1
ATOM 1464 C C . LYS B 1 12 ? 6.688 -7.281 -14.031 1 92.62 12 LYS B C 1
ATOM 1466 O O . LYS B 1 12 ? 7.887 -7.223 -13.75 1 92.62 12 LYS B O 1
ATOM 1471 N N . LEU B 1 13 ? 5.973 -8.406 -14.062 1 94.69 13 LEU B N 1
ATOM 1472 C CA . LEU B 1 13 ? 6.633 -9.68 -13.82 1 94.69 13 LEU B CA 1
ATOM 1473 C C . LEU B 1 13 ? 5.91 -10.812 -14.547 1 94.69 13 LEU B C 1
ATOM 1475 O O . LEU B 1 13 ? 4.871 -10.594 -15.172 1 94.69 13 LEU B O 1
ATOM 1479 N N . GLU B 1 14 ? 6.594 -11.922 -14.57 1 97.25 14 GLU B N 1
ATOM 1480 C CA . GLU B 1 14 ? 5.992 -13.102 -15.18 1 97.25 14 GLU B CA 1
ATOM 1481 C C . GLU B 1 14 ? 5.508 -14.086 -14.117 1 97.25 14 GLU B C 1
ATOM 1483 O O . GLU B 1 14 ? 6.258 -14.438 -13.203 1 97.25 14 GLU B O 1
ATOM 1488 N N . ILE B 1 15 ? 4.238 -14.453 -14.227 1 98.62 15 ILE B N 1
ATOM 1489 C CA . ILE B 1 15 ? 3.66 -15.469 -13.359 1 98.62 15 ILE B CA 1
ATOM 1490 C C . ILE B 1 15 ? 3.184 -16.656 -14.195 1 98.62 15 ILE B C 1
ATOM 1492 O O . ILE B 1 15 ? 2.318 -16.5 -15.062 1 98.62 15 ILE B O 1
ATOM 1496 N N . ASN B 1 16 ? 3.77 -17.828 -13.898 1 98.06 16 ASN B N 1
ATOM 1497 C CA . ASN B 1 16 ? 3.422 -19.016 -14.664 1 98.06 16 ASN B CA 1
ATOM 1498 C C . ASN B 1 16 ? 3.562 -18.781 -16.172 1 98.06 16 ASN B C 1
ATOM 1500 O O . ASN B 1 16 ? 2.717 -19.219 -16.953 1 98.06 16 ASN B O 1
ATOM 1504 N N . GLY B 1 17 ? 4.523 -18.016 -16.516 1 96.75 17 GLY B N 1
ATOM 1505 C CA . GLY B 1 17 ? 4.82 -17.781 -17.922 1 96.75 17 GLY B CA 1
ATOM 1506 C C . GLY B 1 17 ? 3.969 -16.688 -18.547 1 96.75 17 GLY B C 1
ATOM 1507 O O . GLY B 1 17 ? 4.086 -16.391 -19.734 1 96.75 17 GLY B O 1
ATOM 1508 N N . VAL B 1 18 ? 3.096 -16.078 -17.734 1 98.12 18 VAL B N 1
ATOM 1509 C CA . VAL B 1 18 ? 2.203 -15.023 -18.203 1 98.12 18 VAL B CA 1
ATOM 1510 C C . VAL B 1 18 ? 2.688 -13.664 -17.703 1 98.12 18 VAL B C 1
ATOM 1512 O O . VAL B 1 18 ? 2.99 -13.516 -16.516 1 98.12 18 VAL B O 1
ATOM 1515 N N . ASP B 1 19 ? 2.779 -12.672 -18.641 1 96.62 19 ASP B N 1
ATOM 1516 C CA . ASP B 1 19 ? 3.129 -11.32 -18.219 1 96.62 19 ASP B CA 1
ATOM 1517 C C . ASP B 1 19 ? 1.992 -10.68 -17.422 1 96.62 19 ASP B C 1
ATOM 1519 O O . ASP B 1 19 ? 0.847 -10.656 -17.875 1 96.62 19 ASP B O 1
ATOM 1523 N N . VAL B 1 20 ? 2.346 -10.18 -16.234 1 97.5 20 VAL B N 1
ATOM 1524 C CA . VAL B 1 20 ? 1.361 -9.562 -15.352 1 97.5 20 VAL B CA 1
ATOM 1525 C C . VAL B 1 20 ? 1.898 -8.242 -14.82 1 97.5 20 VAL B C 1
ATOM 1527 O O . VAL B 1 20 ? 3.09 -8.117 -14.523 1 97.5 20 VAL B O 1
ATOM 1530 N N . GLU B 1 21 ? 1.004 -7.246 -14.766 1 95.44 21 GLU B N 1
ATOM 1531 C CA . GLU B 1 21 ? 1.289 -5.977 -14.102 1 95.44 21 GLU B CA 1
ATOM 1532 C C . GLU B 1 21 ? 0.573 -5.887 -12.758 1 95.44 21 GLU B C 1
ATOM 1534 O O . GLU B 1 21 ? -0.63 -6.141 -12.672 1 95.44 21 GLU B O 1
ATOM 1539 N N . MET B 1 22 ? 1.354 -5.547 -11.75 1 96.19 22 MET B N 1
ATOM 1540 C CA . MET B 1 22 ? 0.794 -5.43 -10.406 1 96.19 22 MET B CA 1
ATOM 1541 C C . MET B 1 22 ? 1.147 -4.086 -9.789 1 96.19 22 MET B C 1
ATOM 1543 O O . MET B 1 22 ? 2.236 -3.555 -10.016 1 96.19 22 MET B O 1
ATOM 1547 N N . LYS B 1 23 ? 0.222 -3.537 -9.031 1 94.56 23 LYS B N 1
ATOM 1548 C CA . LYS B 1 23 ? 0.554 -2.381 -8.203 1 94.56 23 LYS B CA 1
ATOM 1549 C C . LYS B 1 23 ? 1.45 -2.777 -7.035 1 94.56 23 LYS B C 1
ATOM 1551 O O . LYS B 1 23 ? 1.182 -3.764 -6.348 1 94.56 23 LYS B O 1
ATOM 1556 N N . LEU B 1 24 ? 2.588 -2.072 -6.871 1 93.88 24 LEU B N 1
ATOM 1557 C CA . LEU B 1 24 ? 3.467 -2.26 -5.723 1 93.88 24 LEU B CA 1
ATOM 1558 C C . LEU B 1 24 ? 2.775 -1.825 -4.434 1 93.88 24 LEU B C 1
ATOM 1560 O O . LEU B 1 24 ? 2.354 -0.674 -4.309 1 93.88 24 LEU B O 1
ATOM 1564 N N . ASP B 1 25 ? 2.611 -2.803 -3.52 1 94.56 25 ASP B N 1
ATOM 1565 C CA . ASP B 1 25 ? 1.894 -2.482 -2.289 1 94.56 25 ASP B CA 1
ATOM 1566 C C . ASP B 1 25 ? 2.721 -2.855 -1.06 1 94.56 25 ASP B C 1
ATOM 1568 O O . ASP B 1 25 ? 2.605 -3.967 -0.542 1 94.56 25 ASP B O 1
ATOM 1572 N N . THR B 1 26 ? 3.416 -1.846 -0.521 1 92.88 26 THR B N 1
ATOM 1573 C CA . THR B 1 26 ? 4.297 -2.051 0.624 1 92.88 26 THR B CA 1
ATOM 1574 C C . THR B 1 26 ? 3.5 -2.076 1.924 1 92.88 26 THR B C 1
ATOM 1576 O O . THR B 1 26 ? 4.062 -2.297 3 1 92.88 26 THR B O 1
ATOM 1579 N N . ALA B 1 27 ? 2.18 -1.945 1.852 1 94.81 27 ALA B N 1
ATOM 1580 C CA . ALA B 1 27 ? 1.336 -2.041 3.041 1 94.81 27 ALA B CA 1
ATOM 1581 C C . ALA B 1 27 ? 0.45 -3.283 2.986 1 94.81 27 ALA B C 1
ATOM 1583 O O . ALA B 1 27 ? -0.537 -3.381 3.717 1 94.81 27 ALA B O 1
ATOM 1584 N N . SER B 1 28 ? 0.75 -4.152 2.104 1 95.31 28 SER B N 1
ATOM 1585 C CA . SER B 1 28 ? 0.043 -5.426 2.018 1 95.31 28 SER B CA 1
ATOM 1586 C C . SER B 1 28 ? 0.918 -6.578 2.502 1 95.31 28 SER B C 1
ATOM 1588 O O . SER B 1 28 ? 2.008 -6.801 1.972 1 95.31 28 SER B O 1
ATOM 1590 N N . GLN B 1 29 ? 0.39 -7.332 3.402 1 94.88 29 GLN B N 1
ATOM 1591 C CA . GLN B 1 29 ? 1.137 -8.445 3.973 1 94.88 29 GLN B CA 1
ATOM 1592 C C . GLN B 1 29 ? 0.948 -9.711 3.146 1 94.88 29 GLN B C 1
ATOM 1594 O O . GLN B 1 29 ? 1.464 -10.773 3.502 1 94.88 29 GLN B O 1
ATOM 1599 N N . ILE B 1 30 ? 0.224 -9.648 2.09 1 96.5 30 ILE B N 1
ATOM 1600 C CA . ILE B 1 30 ? 0.071 -10.742 1.141 1 96.5 30 ILE B CA 1
ATOM 1601 C C . ILE B 1 30 ? 0.12 -10.203 -0.286 1 96.5 30 ILE B C 1
ATOM 1603 O O . ILE B 1 30 ? -0.017 -8.992 -0.504 1 96.5 30 ILE B O 1
ATOM 1607 N N . THR B 1 31 ? 0.401 -11.055 -1.212 1 97.38 31 THR B N 1
ATOM 1608 C CA . THR B 1 31 ? 0.256 -10.727 -2.627 1 97.38 31 THR B CA 1
ATOM 1609 C C . THR B 1 31 ? -1.084 -11.227 -3.16 1 97.38 31 THR B C 1
ATOM 1611 O O . THR B 1 31 ? -1.436 -12.398 -2.977 1 97.38 31 THR B O 1
ATOM 1614 N N . LEU B 1 32 ? -1.812 -10.297 -3.723 1 97.75 32 LEU B N 1
ATOM 1615 C CA . LEU B 1 32 ? -3.176 -10.562 -4.168 1 97.75 32 LEU B CA 1
ATOM 1616 C C . LEU B 1 32 ? -3.293 -10.414 -5.68 1 97.75 32 LEU B C 1
ATOM 1618 O O . LEU B 1 32 ? -2.824 -9.422 -6.25 1 97.75 32 LEU B O 1
ATOM 1622 N N . VAL B 1 33 ? -3.891 -11.422 -6.289 1 98.19 33 VAL B N 1
ATOM 1623 C CA . VAL B 1 33 ? -4.277 -11.242 -7.688 1 98.19 33 VAL B CA 1
ATOM 1624 C C . VAL B 1 33 ? -5.801 -11.258 -7.809 1 98.19 33 VAL B C 1
ATOM 1626 O O . VAL B 1 33 ? -6.484 -11.938 -7.039 1 98.19 33 VAL B O 1
ATOM 1629 N N . THR B 1 34 ? -6.324 -10.492 -8.703 1 98 34 THR B N 1
ATOM 1630 C CA . THR B 1 34 ? -7.754 -10.484 -8.992 1 98 34 THR B CA 1
ATOM 1631 C C . THR B 1 34 ? -8.188 -11.82 -9.586 1 98 34 THR B C 1
ATOM 1633 O O . THR B 1 34 ? -7.359 -12.586 -10.086 1 98 34 THR B O 1
ATOM 1636 N N . THR B 1 35 ? -9.516 -12.078 -9.523 1 97.31 35 THR B N 1
ATOM 1637 C CA . THR B 1 35 ? -10.055 -13.273 -10.164 1 97.31 35 THR B CA 1
ATOM 1638 C C . THR B 1 35 ? -9.75 -13.281 -11.656 1 97.31 35 THR B C 1
ATOM 1640 O O . THR B 1 35 ? -9.484 -14.336 -12.242 1 97.31 35 THR B O 1
ATOM 1643 N N . ARG B 1 36 ? -9.781 -12.141 -12.242 1 97.5 36 ARG B N 1
ATOM 1644 C CA . ARG B 1 36 ? -9.453 -12.016 -13.656 1 97.5 36 ARG B CA 1
ATOM 1645 C C . ARG B 1 36 ? -8.039 -12.5 -13.938 1 97.5 36 ARG B C 1
ATOM 1647 O O . ARG B 1 36 ? -7.816 -13.297 -14.852 1 97.5 36 ARG B O 1
ATOM 1654 N N . THR B 1 37 ? -7.098 -12.055 -13.156 1 98.31 37 THR B N 1
ATOM 1655 C CA . THR B 1 37 ? -5.707 -12.469 -13.32 1 98.31 37 THR B CA 1
ATOM 1656 C C . THR B 1 37 ? -5.539 -13.953 -13.023 1 98.31 37 THR B C 1
ATOM 1658 O O . THR B 1 37 ? -4.828 -14.656 -13.742 1 98.31 37 THR B O 1
ATOM 1661 N N . TRP B 1 38 ? -6.176 -14.398 -11.977 1 98.5 38 TRP B N 1
ATOM 1662 C CA . TRP B 1 38 ? -6.129 -15.812 -11.625 1 98.5 38 TRP B CA 1
ATOM 1663 C C . TRP B 1 38 ? -6.586 -16.672 -12.797 1 98.5 38 TRP B C 1
ATOM 1665 O O . TRP B 1 38 ? -5.953 -17.688 -13.117 1 98.5 38 TRP B O 1
ATOM 1675 N N . LYS B 1 39 ? -7.621 -16.297 -13.461 1 98.31 39 LYS B N 1
ATOM 1676 C CA . LYS B 1 39 ? -8.109 -17 -14.641 1 98.31 39 LYS B CA 1
ATOM 1677 C C . LYS B 1 39 ? -7.094 -16.938 -15.781 1 98.31 39 LYS B C 1
ATOM 1679 O O . LYS B 1 39 ? -6.836 -17.953 -16.438 1 98.31 39 LYS B O 1
ATOM 1684 N N . LYS B 1 40 ? -6.559 -15.797 -15.945 1 98.19 40 LYS B N 1
ATOM 1685 C CA . LYS B 1 40 ? -5.547 -15.609 -16.984 1 98.19 40 LYS B CA 1
ATOM 1686 C C . LYS B 1 40 ? -4.355 -16.531 -16.766 1 98.19 40 LYS B C 1
ATOM 1688 O O . LYS B 1 40 ? -3.711 -16.969 -17.719 1 98.19 40 LYS B O 1
ATOM 1693 N N . LEU B 1 41 ? -4.113 -16.906 -15.516 1 98.5 41 LEU B N 1
ATOM 1694 C CA . LEU B 1 41 ? -2.98 -17.75 -15.148 1 98.5 41 LEU B CA 1
ATOM 1695 C C . LEU B 1 41 ? -3.316 -19.219 -15.336 1 98.5 41 LEU B C 1
ATOM 1697 O O . LEU B 1 41 ? -2.498 -20.094 -15.031 1 98.5 41 LEU B O 1
ATOM 1701 N N . GLY B 1 42 ? -4.547 -19.531 -15.75 1 97.81 42 GLY B N 1
ATOM 1702 C CA . GLY B 1 42 ? -4.949 -20.891 -16.031 1 97.81 42 GLY B CA 1
ATOM 1703 C C . GLY B 1 42 ? -5.723 -21.531 -14.883 1 97.81 42 GLY B C 1
ATOM 1704 O O . GLY B 1 42 ? -5.746 -22.75 -14.742 1 97.81 42 GLY B O 1
ATOM 1705 N N . CYS B 1 43 ? -6.215 -20.688 -13.977 1 98 43 CYS B N 1
ATOM 1706 C CA . CYS B 1 43 ? -7.039 -21.141 -12.859 1 98 43 CYS B CA 1
ATOM 1707 C C . CYS B 1 43 ? -6.309 -22.203 -12.047 1 98 43 CYS B C 1
ATOM 1709 O O . CYS B 1 43 ? -6.855 -23.281 -11.789 1 98 43 CYS B O 1
ATOM 1711 N N . PRO B 1 44 ? -5.043 -21.859 -11.617 1 98.25 44 PRO B N 1
ATOM 1712 C CA . PRO B 1 44 ? -4.387 -22.859 -10.773 1 98.25 44 PRO B CA 1
ATOM 1713 C C . PRO B 1 44 ? -5.246 -23.281 -9.578 1 98.25 44 PRO B C 1
ATOM 1715 O O . PRO B 1 44 ? -6.074 -22.5 -9.109 1 98.25 44 PRO B O 1
ATOM 1718 N N . GLU B 1 45 ? -5.066 -24.438 -9.109 1 97.88 45 GLU B N 1
ATOM 1719 C CA . GLU B 1 45 ? -5.855 -24.969 -8 1 97.88 45 GLU B CA 1
ATOM 1720 C C . GLU B 1 45 ? -5.695 -24.109 -6.75 1 97.88 45 GLU B C 1
ATOM 1722 O O . GLU B 1 45 ? -4.574 -23.766 -6.363 1 97.88 45 GLU B O 1
ATOM 1727 N N . LEU B 1 46 ? -6.844 -23.859 -6.168 1 97.75 46 LEU B N 1
ATOM 1728 C CA . LEU B 1 46 ? -6.844 -23.047 -4.961 1 97.75 46 LEU B CA 1
ATOM 1729 C C . LEU B 1 46 ? -6.836 -23.922 -3.711 1 97.75 46 LEU B C 1
ATOM 1731 O O . LEU B 1 46 ? -7.523 -24.938 -3.656 1 97.75 46 LEU B O 1
ATOM 1735 N N . GLN B 1 47 ? -6.02 -23.5 -2.787 1 97.56 47 GLN B N 1
ATOM 1736 C CA . GLN B 1 47 ? -6.074 -24.031 -1.428 1 97.56 47 GLN B CA 1
ATOM 1737 C C . GLN B 1 47 ? -6.785 -23.062 -0.488 1 97.56 47 GLN B C 1
ATOM 1739 O O . GLN B 1 47 ? -6.684 -21.844 -0.646 1 97.56 47 GLN B O 1
ATOM 1744 N N . MET B 1 48 ? -7.434 -23.625 0.423 1 92.81 48 MET B N 1
ATOM 1745 C CA . MET B 1 48 ? -8.07 -22.781 1.435 1 92.81 48 MET B CA 1
ATOM 1746 C C . MET B 1 48 ? -7.031 -22.078 2.285 1 92.81 48 MET B C 1
ATOM 1748 O O . MET B 1 48 ? -5.945 -22.609 2.527 1 92.81 48 MET B O 1
ATOM 1752 N N . SER B 1 49 ? -7.43 -20.812 2.602 1 87.44 49 SER B N 1
ATOM 1753 C CA . SER B 1 49 ? -6.551 -20.031 3.477 1 87.44 49 SER B CA 1
ATOM 1754 C C . SER B 1 49 ? -7.25 -19.656 4.777 1 87.44 49 SER B C 1
ATOM 1756 O O . SER B 1 49 ? -8.43 -19.312 4.773 1 87.44 49 SER B O 1
ATOM 1758 N N . ASP B 1 50 ? -6.504 -19.781 5.879 1 82.94 50 ASP B N 1
ATOM 1759 C CA . ASP B 1 50 ? -7.031 -19.375 7.18 1 82.94 50 ASP B CA 1
ATOM 1760 C C . ASP B 1 50 ? -6.695 -17.922 7.492 1 82.94 50 ASP B C 1
ATOM 1762 O O . ASP B 1 50 ? -6.965 -17.438 8.594 1 82.94 50 ASP B O 1
ATOM 1766 N N . LEU B 1 51 ? -6.258 -17.328 6.5 1 86.81 51 LEU B N 1
ATOM 17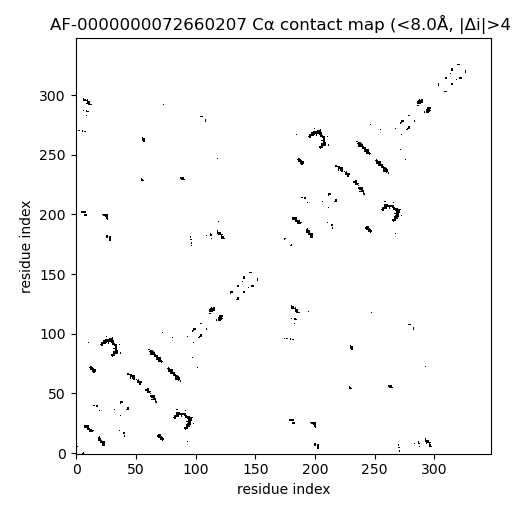67 C CA . LEU B 1 51 ? -5.84 -15.945 6.719 1 86.81 51 LEU B CA 1
ATOM 1768 C C . LEU B 1 51 ? -7.047 -15.016 6.766 1 86.81 51 LEU B C 1
ATOM 1770 O O . LEU B 1 51 ? -7.93 -15.094 5.91 1 86.81 51 LEU B O 1
ATOM 1774 N N . GLN B 1 52 ? -7.133 -14.297 7.891 1 88.94 52 GLN B N 1
ATOM 1775 C CA . GLN B 1 52 ? -8.055 -13.172 7.922 1 88.94 52 GLN B CA 1
ATOM 1776 C C . GLN B 1 52 ? -7.395 -11.898 7.395 1 88.94 52 GLN B C 1
ATOM 1778 O O . GLN B 1 52 ? -6.426 -11.414 7.98 1 88.94 52 GLN B O 1
ATOM 1783 N N . VAL B 1 53 ? -7.879 -11.461 6.305 1 93.31 53 VAL B N 1
ATOM 1784 C CA . VAL B 1 53 ? -7.309 -10.266 5.688 1 93.31 53 VAL B CA 1
ATOM 1785 C C . VAL B 1 53 ? -8.234 -9.078 5.918 1 93.31 53 VAL B C 1
ATOM 1787 O O . VAL B 1 53 ? -9.461 -9.211 5.848 1 93.31 53 VAL B O 1
ATOM 1790 N N . LYS B 1 54 ? -7.645 -7.922 6.273 1 95.69 54 LYS B N 1
ATOM 1791 C CA . LYS B 1 54 ? -8.391 -6.684 6.473 1 95.69 54 LYS B CA 1
ATOM 1792 C C . LYS B 1 54 ? -7.895 -5.586 5.535 1 95.69 54 LYS B C 1
ATOM 1794 O O . LYS B 1 54 ? -6.711 -5.551 5.18 1 95.69 54 LYS B O 1
ATOM 1799 N N . ASN B 1 55 ? -8.883 -4.758 5.117 1 96.06 55 ASN B N 1
ATOM 1800 C CA . ASN B 1 55 ? -8.477 -3.604 4.324 1 96.06 55 ASN B CA 1
ATOM 1801 C C . ASN B 1 55 ? -8.055 -2.436 5.211 1 96.06 55 ASN B C 1
ATOM 1803 O O . ASN B 1 55 ? -7.93 -2.59 6.426 1 96.06 55 ASN B O 1
ATOM 1807 N N . CYS B 1 56 ? -7.773 -1.303 4.609 1 95.31 56 CYS B N 1
ATOM 1808 C CA . CYS B 1 56 ? -7.215 -0.165 5.332 1 95.31 56 CYS B CA 1
ATOM 1809 C C . CYS B 1 56 ? -8.219 0.379 6.344 1 95.31 56 CYS B C 1
ATOM 1811 O O . CYS B 1 56 ? -7.84 1.098 7.273 1 95.31 56 CYS B O 1
ATOM 1813 N N . ASN B 1 57 ? -9.492 0.09 6.156 1 95.75 57 ASN B N 1
ATOM 1814 C CA . ASN B 1 57 ? -10.531 0.508 7.09 1 95.75 57 ASN B CA 1
ATOM 1815 C C . ASN B 1 57 ? -10.734 -0.521 8.195 1 95.75 57 ASN B C 1
ATOM 1817 O O . ASN B 1 57 ? -11.688 -0.421 8.977 1 95.75 57 ASN B O 1
ATOM 1821 N N . ASP B 1 58 ? -9.906 -1.48 8.18 1 94.69 58 ASP B N 1
ATOM 1822 C CA . ASP B 1 58 ? -9.938 -2.531 9.195 1 94.69 58 ASP B CA 1
ATOM 1823 C C . ASP B 1 58 ? -11.164 -3.422 9.031 1 94.69 58 ASP B C 1
ATOM 1825 O O . ASP B 1 58 ? -11.648 -4.008 10 1 94.69 58 ASP B O 1
ATOM 1829 N N . ILE B 1 59 ? -11.656 -3.453 7.84 1 94.56 59 ILE B N 1
ATOM 1830 C CA . ILE B 1 59 ? -12.781 -4.324 7.512 1 94.56 59 ILE B CA 1
ATOM 1831 C C . ILE B 1 59 ? -12.266 -5.617 6.879 1 94.56 59 ILE B C 1
ATOM 1833 O O . ILE B 1 59 ? -11.508 -5.578 5.906 1 94.56 59 ILE B O 1
ATOM 1837 N N . ALA B 1 60 ? -12.703 -6.676 7.488 1 94.62 60 ALA B N 1
ATOM 1838 C CA . ALA B 1 60 ? -12.305 -7.98 6.969 1 94.62 60 ALA B CA 1
ATOM 1839 C C . ALA B 1 60 ? -12.992 -8.273 5.641 1 94.62 60 ALA B C 1
ATOM 1841 O O . ALA B 1 60 ? -14.125 -7.84 5.406 1 94.62 60 ALA B O 1
ATOM 1842 N N . PHE B 1 61 ? -12.258 -8.938 4.738 1 93.56 61 PHE B N 1
ATOM 1843 C CA . PHE B 1 61 ? -12.859 -9.43 3.506 1 93.56 61 PHE B CA 1
ATOM 1844 C C . PHE B 1 61 ? -12.359 -10.836 3.182 1 93.56 61 PHE B C 1
ATOM 1846 O O . PHE B 1 61 ? -11.297 -11.242 3.654 1 93.56 61 PHE B O 1
ATOM 1853 N N . ASP B 1 62 ? -13.109 -11.547 2.379 1 91.69 62 ASP B N 1
ATOM 1854 C CA . ASP B 1 62 ? -12.852 -12.969 2.129 1 91.69 62 ASP B CA 1
ATOM 1855 C C . ASP B 1 62 ? -11.883 -13.148 0.961 1 91.69 62 ASP B C 1
ATOM 1857 O O . ASP B 1 62 ? -12.055 -12.547 -0.099 1 91.69 62 ASP B O 1
ATOM 1861 N N . ILE B 1 63 ? -10.938 -13.961 1.251 1 94 63 ILE B N 1
ATOM 1862 C CA . ILE B 1 63 ? -10.062 -14.461 0.196 1 94 63 ILE B CA 1
ATOM 1863 C C . ILE B 1 63 ? -10.641 -15.75 -0.385 1 94 63 ILE B C 1
ATOM 1865 O O . ILE B 1 63 ? -11.141 -16.594 0.354 1 94 63 ILE B O 1
ATOM 1869 N N . GLN B 1 64 ? -10.633 -15.898 -1.671 1 95.31 64 GLN B N 1
ATOM 1870 C CA . GLN B 1 64 ? -11.141 -17.109 -2.305 1 95.31 64 GLN B CA 1
ATOM 1871 C C . GLN B 1 64 ? -10.219 -18.297 -2.031 1 95.31 64 GLN B C 1
ATOM 1873 O O . GLN B 1 64 ? -10.695 -19.422 -1.822 1 95.31 64 GLN B O 1
ATOM 1878 N N . GLY B 1 65 ? -8.93 -18.062 -2.055 1 96.75 65 GLY B N 1
ATOM 1879 C CA . GLY B 1 65 ? -7.934 -19.094 -1.806 1 96.75 65 GLY B CA 1
ATOM 1880 C C . GLY B 1 65 ? -6.52 -18.656 -2.141 1 96.75 65 GLY B C 1
ATOM 1881 O O . GLY B 1 65 ? -6.301 -17.5 -2.545 1 96.75 65 GLY B O 1
ATOM 1882 N N . LYS B 1 66 ? -5.629 -19.531 -1.797 1 97.81 66 LYS B N 1
ATOM 1883 C CA . LYS B 1 66 ? -4.23 -19.328 -2.146 1 97.81 66 LYS B CA 1
ATOM 1884 C C . LYS B 1 66 ? -3.75 -20.359 -3.154 1 97.81 66 LYS B C 1
ATOM 1886 O O . LYS B 1 66 ? -4.367 -21.422 -3.305 1 97.81 66 LYS B O 1
ATOM 1891 N N . PHE B 1 67 ? -2.68 -20.016 -3.879 1 98 67 PHE B N 1
ATOM 1892 C CA . PHE B 1 67 ? -2.068 -20.953 -4.828 1 98 67 PHE B CA 1
ATOM 1893 C C . PHE B 1 67 ? -0.577 -20.672 -4.969 1 98 67 PHE B C 1
ATOM 1895 O O . PHE B 1 67 ? -0.123 -19.547 -4.723 1 98 67 PHE B O 1
ATOM 1902 N N . GLU B 1 68 ? 0.15 -21.734 -5.281 1 98.12 68 GLU B N 1
ATOM 1903 C CA . GLU B 1 68 ? 1.563 -21.594 -5.617 1 98.12 68 GLU B CA 1
ATOM 1904 C C . GLU B 1 68 ? 1.751 -21.281 -7.102 1 98.12 68 GLU B C 1
ATOM 1906 O O . GLU B 1 68 ? 1.029 -21.812 -7.945 1 98.12 68 GLU B O 1
ATOM 1911 N N . CYS B 1 69 ? 2.738 -20.469 -7.391 1 98.38 69 CYS B N 1
ATOM 1912 C CA . CYS B 1 69 ? 3.004 -20.094 -8.773 1 98.38 69 CYS B CA 1
ATOM 1913 C C . CYS B 1 69 ? 4.488 -19.828 -8.992 1 98.38 69 CYS B C 1
ATOM 1915 O O . CYS B 1 69 ? 5.219 -19.547 -8.039 1 98.38 69 CYS B O 1
ATOM 1917 N N . SER B 1 70 ? 4.902 -20.016 -10.211 1 98.38 70 SER B N 1
ATOM 1918 C CA . SER B 1 70 ? 6.254 -19.672 -10.641 1 98.38 70 SER B CA 1
ATOM 1919 C C . SER B 1 70 ? 6.352 -18.203 -11.062 1 98.38 70 SER B C 1
ATOM 1921 O O . SER B 1 70 ? 5.59 -17.75 -11.914 1 98.38 70 SER B O 1
ATOM 1923 N N . VAL B 1 71 ? 7.281 -17.484 -10.398 1 98.5 71 VAL B N 1
ATOM 1924 C CA . VAL B 1 71 ? 7.371 -16.047 -10.625 1 98.5 71 VAL B CA 1
ATOM 1925 C C . VAL B 1 71 ? 8.781 -15.68 -11.086 1 98.5 71 VAL B C 1
ATOM 1927 O O . VAL B 1 71 ? 9.766 -16.188 -10.539 1 98.5 71 VAL B O 1
ATOM 1930 N N . GLN B 1 72 ? 8.875 -14.852 -12.102 1 96.44 72 GLN B N 1
ATOM 1931 C CA . GLN B 1 72 ? 10.148 -14.305 -12.562 1 96.44 72 GLN B CA 1
ATOM 1932 C C . GLN B 1 72 ? 10.086 -12.781 -12.664 1 96.44 72 GLN B C 1
ATOM 1934 O O . GLN B 1 72 ? 9.125 -12.227 -13.211 1 96.44 72 GLN B O 1
ATOM 1939 N N . PHE B 1 73 ? 11.023 -12.203 -12.117 1 92.88 73 PHE B N 1
ATOM 1940 C CA . PHE B 1 73 ? 11.141 -10.75 -12.141 1 92.88 73 PHE B CA 1
ATOM 1941 C C . PHE B 1 73 ? 12.477 -10.328 -12.742 1 92.88 73 PHE B C 1
ATOM 1943 O O . PHE B 1 73 ? 13.539 -10.781 -12.297 1 92.88 73 PHE B O 1
ATOM 1950 N N . ASN B 1 74 ? 12.344 -9.531 -13.734 1 87.38 74 ASN B N 1
ATOM 1951 C CA . ASN B 1 74 ? 13.516 -8.898 -14.344 1 87.38 74 ASN B CA 1
ATOM 1952 C C . ASN B 1 74 ? 14.539 -9.938 -14.781 1 87.38 74 ASN B C 1
ATOM 1954 O O . ASN B 1 74 ? 15.734 -9.789 -14.508 1 87.38 74 ASN B O 1
ATOM 1958 N N . GLY B 1 75 ? 14.141 -11.055 -15.32 1 87.62 75 GLY B N 1
ATOM 1959 C CA . GLY B 1 75 ? 15.031 -12.055 -15.891 1 87.62 75 GLY B CA 1
ATOM 1960 C C . GLY B 1 75 ? 15.75 -12.883 -14.836 1 87.62 75 GLY B C 1
ATOM 1961 O O . GLY B 1 75 ? 16.531 -13.781 -15.172 1 87.62 75 GLY B O 1
ATOM 1962 N N . ALA B 1 76 ? 15.484 -12.57 -13.539 1 90.25 76 ALA B N 1
ATOM 1963 C CA . ALA B 1 76 ? 16.094 -13.344 -12.461 1 90.25 76 ALA B CA 1
ATOM 1964 C C . ALA B 1 76 ? 15.555 -14.766 -12.43 1 90.25 76 ALA B C 1
ATOM 1966 O O . ALA B 1 76 ? 14.633 -15.102 -13.18 1 90.25 76 ALA B O 1
ATOM 1967 N N . GLN B 1 77 ? 16.203 -15.562 -11.664 1 94.5 77 GLN B N 1
ATOM 1968 C CA . GLN B 1 77 ? 15.773 -16.938 -11.5 1 94.5 77 GLN B CA 1
ATOM 1969 C C . GLN B 1 77 ? 14.32 -17 -11.023 1 94.5 77 GLN B C 1
ATOM 1971 O O . GLN B 1 77 ? 13.906 -16.219 -10.172 1 94.5 77 GLN B O 1
ATOM 1976 N N . ARG B 1 78 ? 13.633 -17.938 -11.617 1 97.06 78 ARG B N 1
ATOM 1977 C CA . ARG B 1 78 ? 12.242 -18.156 -11.219 1 97.06 78 ARG B CA 1
ATOM 1978 C C . ARG B 1 78 ? 12.156 -18.656 -9.781 1 97.06 78 ARG B C 1
ATOM 1980 O O . ARG B 1 78 ? 12.969 -19.469 -9.352 1 97.06 78 ARG B O 1
ATOM 1987 N N . LYS B 1 79 ? 11.156 -18.188 -9.078 1 97.69 79 LYS B N 1
ATOM 1988 C CA . LYS B 1 79 ? 10.852 -18.625 -7.719 1 97.69 79 LYS B CA 1
ATOM 1989 C C . LYS B 1 79 ? 9.414 -19.109 -7.605 1 97.69 79 LYS B C 1
ATOM 1991 O O . LYS B 1 79 ? 8.516 -18.594 -8.281 1 97.69 79 LYS B O 1
ATOM 1996 N N . THR B 1 80 ? 9.227 -20.125 -6.766 1 98.31 80 THR B N 1
ATOM 1997 C CA . THR B 1 80 ? 7.875 -20.531 -6.406 1 98.31 80 THR B CA 1
ATOM 1998 C C . THR B 1 80 ? 7.367 -19.719 -5.215 1 98.31 80 THR B C 1
ATOM 2000 O O . THR B 1 80 ? 7.965 -19.734 -4.141 1 98.31 80 THR B O 1
ATOM 2003 N N . LEU B 1 81 ? 6.285 -18.984 -5.449 1 97.88 81 LEU B N 1
ATOM 2004 C CA . LEU B 1 81 ? 5.738 -18.125 -4.41 1 97.88 81 LEU B CA 1
ATOM 2005 C C . LEU B 1 81 ? 4.238 -18.344 -4.246 1 97.88 81 LEU B C 1
ATOM 2007 O O . LEU B 1 81 ? 3.604 -18.969 -5.102 1 97.88 81 LEU B O 1
ATOM 2011 N N . THR B 1 82 ? 3.721 -17.891 -3.096 1 97.69 82 THR B N 1
ATOM 2012 C CA . THR B 1 82 ? 2.299 -18.016 -2.797 1 97.69 82 THR B CA 1
ATOM 2013 C C . THR B 1 82 ? 1.561 -16.719 -3.125 1 97.69 82 THR B C 1
ATOM 2015 O O . THR B 1 82 ? 1.988 -15.633 -2.723 1 97.69 82 THR B O 1
ATOM 2018 N N . ALA B 1 83 ? 0.544 -16.875 -3.891 1 98 83 ALA B N 1
ATOM 2019 C CA . ALA B 1 83 ? -0.383 -15.781 -4.152 1 98 83 ALA B CA 1
ATOM 2020 C C . ALA B 1 83 ? -1.782 -16.109 -3.639 1 98 83 ALA B C 1
ATOM 2022 O O . ALA B 1 83 ? -2.111 -17.281 -3.426 1 98 83 ALA B O 1
ATOM 2023 N N . TYR B 1 84 ? -2.527 -15.039 -3.402 1 97.75 84 TYR B N 1
ATOM 2024 C CA . TYR B 1 84 ? -3.928 -15.164 -3.01 1 97.75 84 TYR B CA 1
ATOM 2025 C C . TYR B 1 84 ? -4.844 -14.539 -4.055 1 97.75 84 TYR B C 1
ATOM 2027 O O . TYR B 1 84 ? -4.441 -13.625 -4.773 1 97.75 84 TYR B O 1
ATOM 2035 N N . THR B 1 85 ? -5.996 -15.086 -4.141 1 97.5 85 THR B N 1
ATOM 2036 C CA . THR B 1 85 ? -6.961 -14.469 -5.043 1 97.5 85 THR B CA 1
ATOM 2037 C C . THR B 1 85 ? -8.25 -14.133 -4.305 1 97.5 85 THR B C 1
ATOM 2039 O O . THR B 1 85 ? -8.625 -14.82 -3.348 1 97.5 85 THR B O 1
ATOM 2042 N N . CYS B 1 86 ? -8.781 -13.047 -4.746 1 93.75 86 CYS B N 1
ATOM 2043 C CA . CYS B 1 86 ? -9.977 -12.469 -4.148 1 93.75 86 CYS B CA 1
ATOM 2044 C C . CYS B 1 86 ? -10.859 -11.812 -5.203 1 93.75 86 CYS B C 1
ATOM 2046 O O . CYS B 1 86 ? -10.352 -11.109 -6.082 1 93.75 86 CYS B O 1
ATOM 2048 N N . ASN B 1 87 ? -12.125 -12.031 -5.02 1 92.44 87 ASN B N 1
ATOM 2049 C CA . ASN B 1 87 ? -13.055 -11.461 -5.992 1 92.44 87 ASN B CA 1
ATOM 2050 C C . ASN B 1 87 ? -13.352 -10 -5.695 1 92.44 87 ASN B C 1
ATOM 2052 O O . ASN B 1 87 ? -13.812 -9.266 -6.566 1 92.44 87 ASN B O 1
ATOM 2056 N N . SER B 1 88 ? -13.086 -9.602 -4.484 1 94.19 88 SER B N 1
ATOM 2057 C CA . SER B 1 88 ? -13.5 -8.266 -4.074 1 94.19 88 SER B CA 1
ATOM 2058 C C . SER B 1 88 ? -12.383 -7.25 -4.258 1 94.19 88 SER B C 1
ATOM 2060 O O . SER B 1 88 ? -12.578 -6.051 -4.039 1 94.19 88 SER B O 1
ATOM 2062 N N . VAL B 1 89 ? -11.227 -7.699 -4.691 1 94.69 89 VAL B N 1
ATOM 2063 C CA . VAL B 1 89 ? -10.125 -6.754 -4.887 1 94.69 89 VAL B CA 1
ATOM 2064 C C . VAL B 1 89 ? -10.125 -6.25 -6.328 1 94.69 89 VAL B C 1
ATOM 2066 O O . VAL B 1 89 ? -10.367 -7.02 -7.258 1 94.69 89 VAL B O 1
ATOM 2069 N N . ALA B 1 90 ? -9.781 -4.973 -6.441 1 93.5 90 ALA B N 1
ATOM 2070 C CA . ALA B 1 90 ? -9.938 -4.309 -7.73 1 93.5 90 ALA B CA 1
ATOM 2071 C C . ALA B 1 90 ? -8.656 -4.387 -8.547 1 93.5 90 ALA B C 1
ATOM 2073 O O . ALA B 1 90 ? -8.68 -4.227 -9.773 1 93.5 90 ALA B O 1
ATOM 2074 N N . HIS B 1 91 ? -7.574 -4.637 -7.934 1 96.44 91 HIS B N 1
ATOM 2075 C CA . HIS B 1 91 ? -6.277 -4.598 -8.602 1 96.44 91 HIS B CA 1
ATOM 2076 C C . HIS B 1 91 ? -5.375 -5.73 -8.125 1 96.44 91 HIS B C 1
ATOM 2078 O O . HIS B 1 91 ? -5.574 -6.27 -7.035 1 96.44 91 HIS B O 1
ATOM 2084 N N . ASP B 1 92 ? -4.469 -6.113 -9.016 1 98 92 ASP B N 1
ATOM 2085 C CA . ASP B 1 92 ? -3.381 -6.992 -8.602 1 98 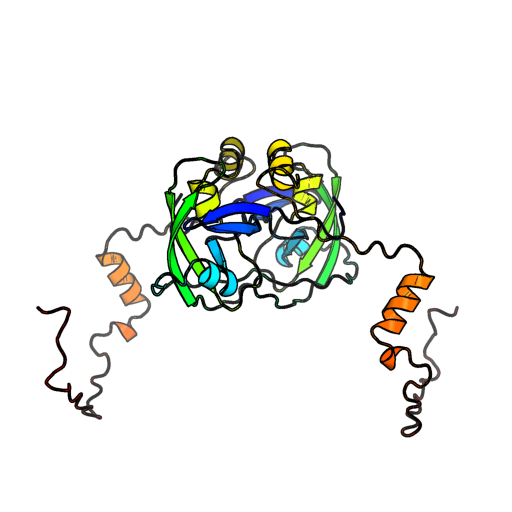92 ASP B CA 1
ATOM 2086 C C . ASP B 1 92 ? -2.373 -6.246 -7.727 1 98 92 ASP B C 1
ATOM 2088 O O . ASP B 1 92 ? -1.837 -5.215 -8.133 1 98 92 ASP B O 1
ATOM 2092 N N . LEU B 1 93 ? -2.176 -6.766 -6.508 1 97.75 93 LEU B N 1
ATOM 2093 C CA . LEU B 1 93 ? -1.348 -6.082 -5.52 1 97.75 93 LEU B CA 1
ATOM 2094 C C . LEU B 1 93 ? -0.129 -6.926 -5.156 1 97.75 93 LEU B C 1
ATOM 2096 O O . LEU B 1 93 ? -0.269 -8.062 -4.699 1 97.75 93 LEU B O 1
ATOM 2100 N N . LEU B 1 94 ? 1.045 -6.383 -5.434 1 96.56 94 LEU B N 1
ATOM 2101 C CA . LEU B 1 94 ? 2.301 -7.02 -5.051 1 96.56 94 LEU B CA 1
ATOM 2102 C C . LEU B 1 94 ? 2.697 -6.633 -3.629 1 96.56 94 LEU B C 1
ATOM 2104 O O . LEU B 1 94 ? 3.146 -5.512 -3.389 1 96.56 94 LEU B O 1
ATOM 2108 N N . GLY B 1 95 ? 2.521 -7.613 -2.738 1 96.38 95 GLY B N 1
ATOM 2109 C CA . GLY B 1 95 ? 2.705 -7.332 -1.324 1 96.38 95 GLY B CA 1
ATOM 2110 C C . GLY B 1 95 ? 4.113 -7.605 -0.838 1 96.38 95 GLY B C 1
ATOM 2111 O O . GLY B 1 95 ? 4.98 -8.008 -1.619 1 96.38 95 GLY B O 1
ATOM 2112 N N . ILE B 1 96 ? 4.277 -7.457 0.432 1 93.5 96 ILE B N 1
ATOM 2113 C CA . ILE B 1 96 ? 5.57 -7.43 1.107 1 93.5 96 ILE B CA 1
ATOM 2114 C C . ILE B 1 96 ? 6.289 -8.758 0.9 1 93.5 96 ILE B C 1
ATOM 2116 O O . ILE B 1 96 ? 7.484 -8.789 0.585 1 93.5 96 ILE B O 1
ATOM 2120 N N . PRO B 1 97 ? 5.613 -9.953 0.97 1 94.19 97 PRO B N 1
ATOM 2121 C CA . PRO B 1 97 ? 6.363 -11.195 0.827 1 94.19 97 PRO B CA 1
ATOM 2122 C C . PRO B 1 97 ? 7.051 -11.32 -0.531 1 94.19 97 PRO B C 1
ATOM 2124 O O . PRO B 1 97 ? 8.219 -11.719 -0.603 1 94.19 97 PRO B O 1
ATOM 2127 N N . TRP B 1 98 ? 6.355 -10.914 -1.587 1 95.62 98 TRP B N 1
ATOM 2128 C CA . TRP B 1 98 ? 6.965 -11 -2.91 1 95.62 98 TRP B CA 1
ATOM 2129 C C . TRP B 1 98 ? 8.023 -9.914 -3.096 1 95.62 98 TRP B C 1
ATOM 2131 O O . TRP B 1 98 ? 9.047 -10.148 -3.74 1 95.62 98 TRP B O 1
ATOM 2141 N N . ILE B 1 99 ? 7.707 -8.703 -2.525 1 91.88 99 ILE B N 1
ATOM 2142 C CA . ILE B 1 99 ? 8.672 -7.613 -2.605 1 91.88 99 ILE B CA 1
ATOM 2143 C C . ILE B 1 99 ? 10.016 -8.062 -2.033 1 91.88 99 ILE B C 1
ATOM 2145 O O . ILE B 1 99 ? 11.062 -7.82 -2.635 1 91.88 99 ILE B O 1
ATOM 2149 N N . CYS B 1 100 ? 9.961 -8.75 -0.972 1 89.69 100 CYS B N 1
ATOM 2150 C CA . CYS B 1 100 ? 11.172 -9.219 -0.302 1 89.69 100 CYS B CA 1
ATOM 2151 C C . CYS B 1 100 ? 11.805 -10.375 -1.062 1 89.69 100 CYS B C 1
ATOM 2153 O O . CYS B 1 100 ? 13 -10.352 -1.356 1 89.69 100 CYS B O 1
ATOM 2155 N N . GLU B 1 101 ? 11.023 -11.383 -1.44 1 91.31 101 GLU B N 1
ATOM 2156 C CA . GLU B 1 101 ? 11.531 -12.594 -2.08 1 91.31 101 GLU B CA 1
ATOM 2157 C C . GLU B 1 101 ? 12.156 -12.281 -3.438 1 91.31 101 GLU B C 1
ATOM 2159 O O . GLU B 1 101 ? 13.133 -12.914 -3.842 1 91.31 101 GLU B O 1
ATOM 2164 N N . LEU B 1 102 ? 11.594 -11.289 -4.094 1 91.44 102 LEU B N 1
ATOM 2165 C CA . LEU B 1 102 ? 12.039 -10.984 -5.449 1 91.44 102 LEU B CA 1
ATOM 2166 C C . LEU B 1 102 ? 13.016 -9.812 -5.449 1 91.44 102 LEU B C 1
ATOM 2168 O O . LEU B 1 102 ? 13.5 -9.406 -6.508 1 91.44 102 LEU B O 1
ATOM 2172 N N . GLN B 1 103 ? 13.219 -9.273 -4.301 1 84.75 103 GLN B N 1
ATOM 2173 C CA . GLN B 1 103 ? 14.164 -8.18 -4.125 1 84.75 103 GLN B CA 1
ATOM 2174 C C . GLN B 1 103 ? 13.82 -7.004 -5.039 1 84.75 103 GLN B C 1
ATOM 2176 O O . GLN B 1 103 ? 14.688 -6.488 -5.75 1 84.75 103 GLN B O 1
ATOM 2181 N N . ILE B 1 104 ? 12.547 -6.699 -4.965 1 85.62 104 ILE B N 1
ATOM 2182 C CA . ILE B 1 104 ? 12.039 -5.633 -5.816 1 85.62 104 ILE B CA 1
ATOM 2183 C C . ILE B 1 104 ? 12.578 -4.285 -5.34 1 85.62 104 ILE B C 1
ATOM 2185 O O . ILE B 1 104 ? 12.945 -3.436 -6.156 1 85.62 104 ILE B O 1
ATOM 2189 N N . LEU B 1 105 ? 12.57 -4.012 -4.023 1 79.12 105 LEU B N 1
ATOM 2190 C CA . LEU B 1 105 ? 13.125 -2.791 -3.445 1 79.12 105 LEU B CA 1
ATOM 2191 C C . LEU B 1 105 ? 14.555 -3.016 -2.965 1 79.12 105 LEU B C 1
ATOM 2193 O O . LEU B 1 105 ? 14.898 -4.113 -2.527 1 79.12 105 LEU B O 1
ATOM 2197 N N . ALA B 1 106 ? 15.352 -2.055 -3.363 1 64.06 106 ALA B N 1
ATOM 2198 C CA . ALA B 1 106 ? 16.766 -2.178 -3.029 1 64.06 106 ALA B CA 1
ATOM 2199 C C . ALA B 1 106 ? 16.953 -2.559 -1.564 1 64.06 106 ALA B C 1
ATOM 2201 O O . ALA B 1 106 ? 16.203 -2.111 -0.699 1 64.06 106 ALA B O 1
ATOM 2202 N N . GLN B 1 107 ? 17.828 -3.492 -1.484 1 58.41 107 GLN B N 1
ATOM 2203 C CA . GLN B 1 107 ? 18.172 -4.027 -0.169 1 58.41 107 GLN B CA 1
ATOM 2204 C C . GLN B 1 107 ? 18.391 -2.906 0.84 1 58.41 107 GLN B C 1
ATOM 2206 O O . GLN B 1 107 ? 17.969 -3.002 1.991 1 58.41 107 GLN B O 1
ATOM 2211 N N . GLU B 1 108 ? 19.094 -1.928 0.41 1 54.81 108 GLU B N 1
ATOM 2212 C CA . GLU B 1 108 ? 19.406 -0.814 1.303 1 54.81 108 GLU B CA 1
ATOM 2213 C C . GLU B 1 108 ? 18.125 -0.141 1.803 1 54.81 108 GLU B C 1
ATOM 2215 O O . GLU B 1 108 ? 18.047 0.263 2.965 1 54.81 108 GLU B O 1
ATOM 2220 N N . MET B 1 109 ? 17.125 -0.137 0.999 1 59.59 109 MET B N 1
ATOM 2221 C CA . MET B 1 109 ? 15.852 0.468 1.392 1 59.59 109 MET B CA 1
ATOM 2222 C C . MET B 1 109 ? 15.117 -0.417 2.391 1 59.59 109 MET B C 1
ATOM 2224 O O . MET B 1 109 ? 14.586 0.076 3.387 1 59.59 109 MET B O 1
ATOM 2228 N N . LEU B 1 110 ? 15.266 -1.635 2.039 1 60.25 110 LEU B N 1
ATOM 2229 C CA . LEU B 1 110 ? 14.625 -2.596 2.926 1 60.25 110 LEU B CA 1
ATOM 2230 C C . LEU B 1 110 ? 15.242 -2.555 4.316 1 60.25 110 LEU B C 1
ATOM 2232 O O . LEU B 1 110 ? 14.539 -2.664 5.324 1 60.25 110 LEU B O 1
ATOM 2236 N N . GLU B 1 111 ? 16.562 -2.428 4.285 1 58.5 111 GLU B N 1
ATOM 2237 C CA . GLU B 1 111 ? 17.297 -2.396 5.555 1 58.5 111 GLU B CA 1
ATOM 2238 C C . GLU B 1 111 ? 16.953 -1.143 6.355 1 58.5 111 GLU B C 1
ATOM 2240 O O . GLU B 1 111 ? 16.875 -1.186 7.586 1 58.5 111 GLU B O 1
ATOM 2245 N N . THR B 1 112 ? 16.844 -0.109 5.672 1 57.41 112 THR B N 1
ATOM 2246 C CA . THR B 1 112 ? 16.484 1.134 6.344 1 57.41 112 THR B CA 1
ATOM 2247 C C . THR B 1 112 ? 15.117 1.019 7 1 57.41 112 THR B C 1
ATOM 2249 O O . THR B 1 112 ? 14.898 1.556 8.086 1 57.41 112 THR B O 1
ATOM 2252 N N . PHE B 1 113 ? 14.312 0.212 6.316 1 57.38 113 PHE B N 1
ATOM 2253 C CA . PHE B 1 113 ? 12.961 0.048 6.844 1 57.38 113 PHE B CA 1
ATOM 2254 C C . PHE B 1 113 ? 12.93 -1.019 7.934 1 57.38 113 PHE B C 1
ATOM 2256 O O . PHE B 1 113 ? 12.047 -1.012 8.789 1 57.38 113 PHE B O 1
ATOM 2263 N N . GLN B 1 114 ? 13.852 -2.031 7.938 1 50.94 114 GLN B N 1
ATOM 2264 C CA . GLN B 1 114 ? 13.859 -3.15 8.875 1 50.94 114 GLN B CA 1
ATOM 2265 C C . GLN B 1 114 ? 14.586 -2.787 10.164 1 50.94 114 GLN B C 1
ATOM 2267 O O . GLN B 1 114 ? 14.438 -3.467 11.18 1 50.94 114 GLN B O 1
ATOM 2272 N N . LYS B 1 115 ? 15.609 -1.932 10.188 1 43.41 115 LYS B N 1
ATOM 2273 C CA . LYS B 1 115 ? 16.391 -1.7 11.398 1 43.41 115 LYS B CA 1
ATOM 2274 C C . LYS B 1 115 ? 15.578 -0.908 12.422 1 43.41 115 LYS B C 1
ATOM 2276 O O . LYS B 1 115 ? 14.977 0.113 12.094 1 43.41 115 LYS B O 1
ATOM 2281 N N . PRO B 1 116 ? 15.445 -1.594 13.617 1 42.06 116 PRO B N 1
ATOM 2282 C CA . PRO B 1 116 ? 14.805 -0.927 14.75 1 42.06 116 PRO B CA 1
ATOM 2283 C C . PRO B 1 116 ? 15.289 0.507 14.945 1 42.06 116 PRO B C 1
ATOM 2285 O O . PRO B 1 116 ? 14.516 1.373 15.367 1 42.06 116 PRO B O 1
ATOM 2288 N N . THR B 1 117 ? 16.641 0.674 15.133 1 39 117 THR B N 1
ATOM 2289 C CA . THR B 1 117 ? 17.312 1.934 15.438 1 39 117 THR B CA 1
ATOM 2290 C C . THR B 1 117 ? 17.125 2.934 14.305 1 39 117 THR B C 1
ATOM 2292 O O . THR B 1 117 ? 17.531 4.094 14.414 1 39 117 THR B O 1
ATOM 2295 N N . ALA B 1 118 ? 17.141 2.434 13.133 1 40.72 118 ALA B N 1
ATOM 2296 C CA . ALA B 1 118 ? 17.016 3.416 12.062 1 40.72 118 ALA B CA 1
ATOM 2297 C C . ALA B 1 118 ? 15.688 4.164 12.148 1 40.72 118 ALA B C 1
ATOM 2299 O O . ALA B 1 118 ? 14.711 3.641 12.695 1 40.72 118 ALA B O 1
ATOM 2300 N N . LYS B 1 119 ? 15.594 5.531 12.031 1 39.28 119 LYS B N 1
ATOM 2301 C CA . LYS B 1 119 ? 14.367 6.324 12.102 1 39.28 119 LYS B CA 1
ATOM 2302 C C . LYS B 1 119 ? 13.188 5.574 11.484 1 39.28 119 LYS B C 1
ATOM 2304 O O . LYS B 1 119 ? 12.055 6.059 11.508 1 39.28 119 LYS B O 1
ATOM 2309 N N . ILE B 1 120 ? 13.477 4.629 10.641 1 34.12 120 ILE B N 1
ATOM 2310 C CA . ILE B 1 120 ? 12.453 3.764 10.062 1 34.12 120 ILE B CA 1
ATOM 2311 C C . ILE B 1 120 ? 12.469 2.41 10.766 1 34.12 120 ILE B C 1
ATOM 2313 O O . ILE B 1 120 ? 13.5 1.733 10.812 1 34.12 120 ILE B O 1
ATOM 2317 N N . SER B 1 121 ? 12.016 2.244 12.023 1 30.8 121 SER B N 1
ATOM 2318 C CA . SER B 1 121 ? 12.055 0.989 12.766 1 30.8 121 SER B CA 1
ATOM 2319 C C . SER B 1 121 ? 10.992 0.018 12.266 1 30.8 121 SER B C 1
ATOM 2321 O O . SER B 1 121 ? 9.891 0.433 11.891 1 30.8 121 SER B O 1
ATOM 2323 N N . VAL B 1 122 ? 11.367 -1.062 11.742 1 29.34 122 VAL B N 1
ATOM 2324 C CA . VAL B 1 122 ? 10.445 -2.182 11.594 1 29.34 122 VAL B CA 1
ATOM 2325 C C . VAL B 1 122 ? 10.008 -2.68 12.969 1 29.34 122 VAL B C 1
ATOM 2327 O O . VAL B 1 122 ? 10.844 -3.086 13.781 1 29.34 122 VAL B O 1
ATOM 2330 N N . VAL B 1 123 ? 9.125 -2.109 13.648 1 26.19 123 VAL B N 1
ATOM 2331 C CA . VAL B 1 123 ? 8.719 -2.617 14.953 1 26.19 123 VAL B CA 1
ATOM 2332 C C . VAL B 1 123 ? 8.188 -4.043 14.805 1 26.19 123 VAL B C 1
ATOM 2334 O O . VAL B 1 123 ? 7.227 -4.285 14.078 1 26.19 123 VAL B O 1
ATOM 2337 N N . LYS B 1 124 ? 9.023 -4.98 15.031 1 26.7 124 LYS B N 1
ATOM 2338 C CA . LYS B 1 124 ? 8.555 -6.352 15.219 1 26.7 124 LYS B CA 1
ATOM 2339 C C . LYS B 1 124 ? 7.465 -6.426 16.281 1 26.7 124 LYS B C 1
ATOM 2341 O O . LYS B 1 124 ? 7.66 -5.961 17.406 1 26.7 124 LYS B O 1
ATOM 2346 N N . GLU B 1 125 ? 6.297 -6.258 16.062 1 25.86 125 GLU B N 1
ATOM 2347 C CA . GLU B 1 125 ? 5.398 -6.688 17.125 1 25.86 125 GLU B CA 1
ATOM 2348 C C . GLU B 1 125 ? 5.844 -8.016 17.719 1 25.86 125 GLU B C 1
ATOM 2350 O O . GLU B 1 125 ? 6.258 -8.922 17 1 25.86 125 GLU B O 1
ATOM 2355 N N . ASN B 1 126 ? 6.297 -8.016 18.969 1 25.23 126 ASN B N 1
ATOM 2356 C CA . ASN B 1 126 ? 6.703 -9.148 19.781 1 25.23 126 ASN B CA 1
ATOM 2357 C C . ASN B 1 126 ? 5.84 -10.375 19.5 1 25.23 126 ASN B C 1
ATOM 2359 O O . ASN B 1 126 ? 4.613 -10.312 19.609 1 25.23 126 ASN B O 1
ATOM 2363 N N . LYS B 1 127 ? 6.277 -11.258 18.797 1 25.72 127 LYS B N 1
ATOM 2364 C CA . LYS B 1 127 ? 5.734 -12.617 18.828 1 25.72 127 LYS B CA 1
ATOM 2365 C C . LYS B 1 127 ? 5.562 -13.109 20.25 1 25.72 127 LYS B C 1
ATOM 2367 O O . LYS B 1 127 ? 6.492 -13.031 21.062 1 25.72 127 LYS B O 1
ATOM 2372 N N . ILE B 1 128 ? 4.375 -13.062 20.875 1 25.34 128 ILE B N 1
ATOM 2373 C CA . ILE B 1 128 ? 4.164 -13.945 22.016 1 25.34 128 ILE B CA 1
ATOM 2374 C C . ILE B 1 128 ? 4.805 -15.305 21.734 1 25.34 128 ILE B C 1
ATOM 2376 O O . ILE B 1 128 ? 4.445 -15.984 20.766 1 25.34 128 ILE B O 1
ATOM 2380 N N . THR B 1 129 ? 5.98 -15.445 21.953 1 28.02 129 THR B N 1
ATOM 2381 C CA . THR B 1 129 ? 6.637 -16.75 22.031 1 28.02 129 THR B CA 1
ATOM 2382 C C . THR B 1 129 ? 5.758 -17.75 22.75 1 28.02 129 THR B C 1
ATOM 2384 O O . THR B 1 129 ? 5.523 -17.625 23.953 1 28.02 129 THR B O 1
ATOM 2387 N N . ILE B 1 130 ? 4.703 -18.234 22.078 1 27 130 ILE B N 1
ATOM 2388 C CA . ILE B 1 130 ? 4.055 -19.422 22.641 1 27 130 ILE B CA 1
ATOM 2389 C C . ILE B 1 130 ? 5.078 -20.531 22.828 1 27 130 ILE B C 1
ATOM 2391 O O . ILE B 1 130 ? 5.566 -21.109 21.844 1 27 130 ILE B O 1
ATOM 2395 N N . THR B 1 131 ? 6.008 -20.359 23.609 1 32 131 THR B N 1
ATOM 2396 C CA . THR B 1 131 ? 6.875 -21.453 24.016 1 32 131 THR B CA 1
ATOM 2397 C C . THR B 1 131 ? 6.066 -22.734 24.234 1 32 131 THR B C 1
ATOM 2399 O O . THR B 1 131 ? 6.414 -23.797 23.703 1 32 131 THR B O 1
ATOM 2402 N N . ASP B 1 132 ? 5.801 -23.062 25.516 1 30.66 132 ASP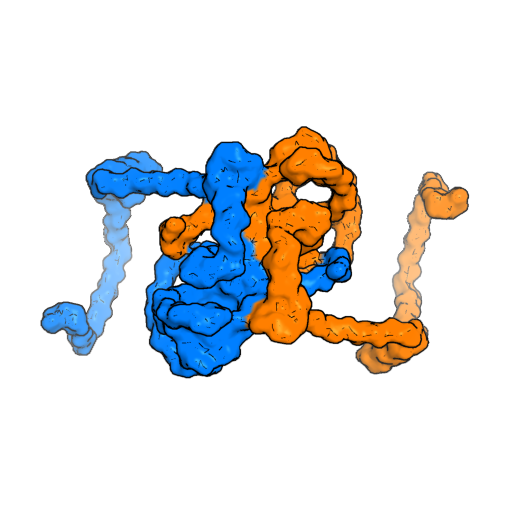 B N 1
ATOM 2403 C CA . ASP B 1 132 ? 5.441 -24.391 26.016 1 30.66 132 ASP B CA 1
ATOM 2404 C C . ASP B 1 132 ? 4.023 -24.766 25.594 1 30.66 132 ASP B C 1
ATOM 2406 O O . ASP B 1 132 ? 3.107 -23.938 25.672 1 30.66 132 ASP B O 1
ATOM 2410 N N . ALA B 1 133 ? 3.855 -25.75 24.656 1 34.38 133 ALA B N 1
ATOM 2411 C CA . ALA B 1 133 ? 2.594 -26.375 24.234 1 34.38 133 ALA B CA 1
ATOM 2412 C C . ALA B 1 133 ? 1.595 -26.391 25.391 1 34.38 133 ALA B C 1
ATOM 2414 O O . ALA B 1 133 ? 0.399 -26.156 25.188 1 34.38 133 ALA B O 1
ATOM 2415 N N . ASN B 1 134 ? 2.107 -26.703 26.5 1 38.47 134 ASN B N 1
ATOM 2416 C CA . ASN B 1 134 ? 1.303 -26.859 27.703 1 38.47 134 ASN B CA 1
ATOM 2417 C C . ASN B 1 134 ? 0.723 -25.516 28.172 1 38.47 134 ASN B C 1
ATOM 2419 O O . ASN B 1 134 ? -0.426 -25.453 28.609 1 38.47 134 ASN B O 1
ATOM 2423 N N . GLU B 1 135 ? 1.497 -24.422 28.047 1 36.56 135 GLU B N 1
ATOM 2424 C CA . GLU B 1 135 ? 1.03 -23.141 28.578 1 36.56 135 GLU B CA 1
ATOM 2425 C C . GLU B 1 135 ? -0 -22.5 27.656 1 36.56 135 GLU B C 1
ATOM 2427 O O . GLU B 1 135 ? -0.946 -21.859 28.109 1 36.56 135 GLU B O 1
ATOM 2432 N N . LEU B 1 136 ? 0.067 -22.594 26.406 1 37.5 136 LEU B N 1
ATOM 2433 C CA . LEU B 1 136 ? -0.993 -22.188 25.484 1 37.5 136 LEU B CA 1
ATOM 2434 C C . LEU B 1 136 ? -2.264 -23 25.734 1 37.5 136 LEU B C 1
ATOM 2436 O O . LEU B 1 136 ? -3.363 -22.438 25.75 1 37.5 136 LEU B O 1
ATOM 2440 N N . LYS B 1 137 ? -2.047 -24.25 25.797 1 42.22 137 LYS B N 1
ATOM 2441 C CA . LYS B 1 137 ? -3.148 -25.125 26.188 1 42.22 137 LYS B CA 1
ATOM 2442 C C . LYS B 1 137 ? -3.795 -24.641 27.484 1 42.22 137 LYS B C 1
ATOM 2444 O O . LYS B 1 137 ? -5.02 -24.562 27.594 1 42.22 137 LYS B O 1
ATOM 2449 N N . GLU B 1 138 ? -2.928 -24.297 28.406 1 46.75 138 GLU B N 1
ATOM 2450 C CA . GLU B 1 138 ? -3.443 -23.859 29.703 1 46.75 138 GLU B CA 1
ATOM 2451 C C . GLU B 1 138 ? -4.082 -22.469 29.594 1 46.75 138 GLU B C 1
ATOM 2453 O O . GLU B 1 138 ? -5.113 -22.219 30.219 1 46.75 138 GLU B O 1
ATOM 2458 N N . SER B 1 139 ? -3.551 -21.641 28.797 1 41.97 139 SER B N 1
ATOM 2459 C CA . SER B 1 139 ? -4.098 -20.297 28.656 1 41.97 139 SER B CA 1
ATOM 2460 C C . SER B 1 139 ? -5.402 -20.312 27.875 1 41.97 139 SER B C 1
ATOM 2462 O O . SER B 1 139 ? -6.375 -19.672 28.266 1 41.97 139 SER B O 1
ATOM 2464 N N . LEU B 1 140 ? -5.387 -20.969 26.812 1 41.91 140 LEU B N 1
ATOM 2465 C CA . LEU B 1 140 ? -6.648 -21.156 26.094 1 41.91 140 LEU B CA 1
ATOM 2466 C C . LEU B 1 140 ? -7.695 -21.797 27.016 1 41.91 140 LEU B C 1
ATOM 2468 O O . LEU B 1 140 ? -8.859 -21.391 27.016 1 41.91 140 LEU B O 1
ATOM 2472 N N . GLN B 1 141 ? -7.184 -22.703 27.688 1 47.94 141 GLN B N 1
ATOM 2473 C CA . GLN B 1 141 ? -8.062 -23.375 28.641 1 47.94 141 GLN B CA 1
ATOM 2474 C C . GLN B 1 141 ? -8.562 -22.422 29.703 1 47.94 141 GLN B C 1
ATOM 2476 O O . GLN B 1 141 ? -9.711 -22.516 30.156 1 47.94 141 GLN B O 1
ATOM 2481 N N . SER B 1 142 ? -7.648 -21.547 30.094 1 50.84 142 SER B N 1
ATOM 2482 C CA . SER B 1 142 ? -8.062 -20.562 31.094 1 50.84 142 SER B CA 1
ATOM 2483 C C . SER B 1 142 ? -8.961 -19.5 30.484 1 50.84 142 SER B C 1
ATOM 2485 O O . SER B 1 142 ? -9.898 -19.031 31.141 1 50.84 142 SER B O 1
ATOM 2487 N N . MET B 1 143 ? -8.727 -19.094 29.344 1 44.03 143 MET B N 1
ATOM 2488 C CA . MET B 1 143 ? -9.5 -18.016 28.734 1 44.03 143 MET B CA 1
ATOM 2489 C C . MET B 1 143 ? -10.859 -18.516 28.25 1 44.03 143 MET B C 1
ATOM 2491 O O . MET B 1 143 ? -11.844 -17.766 28.281 1 44.03 143 MET B O 1
ATOM 2495 N N . PHE B 1 144 ? -10.898 -19.688 27.656 1 37.38 144 PHE B N 1
ATOM 2496 C CA . PHE B 1 144 ? -12.141 -20.281 27.188 1 37.38 144 PHE B CA 1
ATOM 2497 C C . PHE B 1 144 ? -12.414 -21.594 27.922 1 37.38 144 PHE B C 1
ATOM 2499 O O . PHE B 1 144 ? -12.359 -22.672 27.312 1 37.38 144 PHE B O 1
ATOM 2506 N N . PRO B 1 145 ? -12.508 -21.406 29.125 1 44.38 145 PRO B N 1
ATOM 2507 C CA . PRO B 1 145 ? -12.703 -22.609 29.938 1 44.38 145 PRO B CA 1
ATOM 2508 C C . PRO B 1 145 ? -13.898 -23.438 29.469 1 44.38 145 PRO B C 1
ATOM 2510 O O . PRO B 1 145 ? -13.867 -24.672 29.578 1 44.38 145 PRO B O 1
ATOM 2513 N N . SER B 1 146 ? -14.859 -22.625 29.047 1 47.03 146 SER B N 1
ATOM 2514 C CA . SER B 1 146 ? -16.109 -23.297 28.734 1 47.03 146 SER B CA 1
ATOM 2515 C C . SER B 1 146 ? -15.953 -24.234 27.531 1 47.03 146 SER B C 1
ATOM 2517 O O . SER B 1 146 ? -16.578 -25.297 27.484 1 47.03 146 SER B O 1
ATOM 2519 N N . VAL B 1 147 ? -15.188 -23.828 26.562 1 43.47 147 VAL B N 1
ATOM 2520 C CA . VAL B 1 147 ? -15.086 -24.594 25.328 1 43.47 147 VAL B CA 1
ATOM 2521 C C . VAL B 1 147 ? -14.266 -25.859 25.578 1 43.47 147 VAL B C 1
ATOM 2523 O O . VAL B 1 147 ? -14.453 -26.875 24.891 1 43.47 147 VAL B O 1
ATOM 2526 N N . PHE B 1 148 ? -13.25 -25.766 26.484 1 41.56 148 PHE B N 1
ATOM 2527 C CA . PHE B 1 148 ? -12.43 -26.938 26.812 1 41.56 148 PHE B CA 1
ATOM 2528 C C . PHE B 1 148 ? -12.969 -27.641 28.062 1 41.56 148 PHE B C 1
ATOM 2530 O O . PHE B 1 148 ? -12.266 -28.422 28.688 1 41.56 148 PHE B O 1
ATOM 2537 N N . ASP B 1 149 ? -13.953 -27.094 28.562 1 38.62 149 ASP B N 1
ATOM 2538 C CA . ASP B 1 149 ? -14.609 -27.844 29.625 1 38.62 149 ASP B CA 1
ATOM 2539 C C . ASP B 1 149 ? -15 -29.25 29.125 1 38.62 149 ASP B C 1
ATOM 2541 O O . ASP B 1 149 ? -15.297 -29.438 27.953 1 38.62 149 ASP B O 1
ATOM 2545 N N . SER B 1 150 ? -14.344 -30.219 29.562 1 42.28 150 SER B N 1
ATOM 2546 C CA . SER B 1 150 ? -14.68 -31.609 29.281 1 42.28 150 SER B CA 1
ATOM 2547 C C . SER B 1 150 ? -16.188 -31.797 29.141 1 42.28 150 SER B C 1
ATOM 2549 O O . SER B 1 150 ? -16.656 -32.844 28.688 1 42.28 150 SER B O 1
ATOM 2551 N N . LYS B 1 151 ? -16.859 -30.938 29.906 1 38.03 151 LYS B N 1
ATOM 2552 C CA . LYS B 1 151 ? -18.281 -31.234 29.891 1 38.03 151 LYS B CA 1
ATOM 2553 C C . LYS B 1 151 ? -18.906 -30.844 28.547 1 38.03 151 LYS B C 1
ATOM 2555 O O . LYS B 1 151 ? -20.125 -30.734 28.438 1 38.03 151 LYS B O 1
ATOM 2560 N N . LEU B 1 152 ? -18.156 -30.266 27.703 1 36.16 152 LEU B N 1
ATOM 2561 C CA . LEU B 1 152 ? -18.875 -29.875 26.5 1 36.16 152 LEU B CA 1
ATOM 2562 C C . LEU B 1 152 ? -19.828 -30.969 26.062 1 36.16 152 LEU B C 1
ATOM 2564 O O . LEU B 1 152 ? -19.531 -32.156 26.219 1 36.16 152 LEU B O 1
ATOM 2568 N N . GLY B 1 153 ? -21.047 -30.453 25.547 1 36.5 153 GLY B N 1
ATOM 2569 C CA . GLY B 1 153 ? -22.438 -30.875 25.438 1 36.5 153 GLY B CA 1
ATOM 2570 C C . GLY B 1 153 ? -22.609 -32.125 24.609 1 36.5 153 GLY B C 1
ATOM 2571 O O . GLY B 1 153 ? -21.984 -32.281 23.547 1 36.5 153 GLY B O 1
ATOM 2572 N N . LEU B 1 154 ? -22.625 -33.219 25.234 1 34.22 154 LEU B N 1
ATOM 2573 C CA . LEU B 1 154 ? -23.219 -34.438 24.672 1 34.22 154 LEU B CA 1
ATOM 2574 C C . LEU B 1 154 ? -24.5 -34.094 23.922 1 34.22 154 LEU B C 1
ATOM 2576 O O . LEU B 1 154 ? -25.453 -33.562 24.5 1 34.22 154 LEU B O 1
ATOM 2580 N N . CYS B 1 155 ? -24.422 -33.469 22.844 1 34.47 155 CYS B N 1
ATOM 2581 C CA . CYS B 1 155 ? -25.688 -33.469 22.141 1 34.47 155 CYS B CA 1
ATOM 2582 C C . CYS B 1 155 ? -26.328 -34.875 22.156 1 34.47 155 CYS B C 1
ATOM 2584 O O . CYS B 1 155 ? -25.766 -35.812 21.594 1 34.47 155 CYS B O 1
ATOM 2586 N N . THR B 1 156 ? -26.891 -35.25 23.266 1 34.53 156 THR B N 1
ATOM 2587 C CA . THR B 1 156 ? -27.609 -36.5 23.438 1 34.53 156 THR B CA 1
ATOM 2588 C C . THR B 1 156 ? -28.781 -36.562 22.469 1 34.53 156 THR B C 1
ATOM 2590 O O . THR B 1 156 ? -29.453 -37.625 22.391 1 34.53 156 THR B O 1
ATOM 2593 N N . LYS B 1 157 ? -29.391 -35.375 22.188 1 36.56 157 LYS B N 1
ATOM 2594 C CA . LYS B 1 157 ? -30.719 -35.625 21.641 1 36.56 157 LYS B CA 1
ATOM 2595 C C . LYS B 1 157 ? -30.625 -36.25 20.25 1 36.56 157 LYS B C 1
ATOM 2597 O O . LYS B 1 157 ? -31.5 -37 19.844 1 36.56 157 LYS B O 1
ATOM 2602 N N . LEU B 1 158 ? -30.188 -35.438 19.297 1 33.16 158 LEU B N 1
ATOM 2603 C CA . LEU B 1 158 ? -30.5 -35.875 17.953 1 33.16 158 LEU B CA 1
ATOM 2604 C C . LEU B 1 158 ? -29.406 -36.812 17.422 1 33.16 158 LEU B C 1
ATOM 2606 O O . LEU B 1 158 ? -28.219 -36.531 17.578 1 33.16 158 LEU B O 1
ATOM 2610 N N . LYS B 1 159 ? -29.594 -38.031 17.562 1 32.41 159 LYS B N 1
ATOM 2611 C CA . LYS B 1 159 ? -28.812 -39.094 16.953 1 32.41 159 LYS B CA 1
ATOM 2612 C C . LYS B 1 159 ? -28.625 -38.875 15.461 1 32.41 159 LYS B C 1
ATOM 2614 O O . LYS B 1 159 ? -29.609 -38.781 14.719 1 32.41 159 LYS B O 1
ATOM 2619 N N . ALA B 1 160 ? -27.984 -37.844 15.047 1 33.72 160 ALA B N 1
ATOM 2620 C CA . ALA B 1 160 ? -27.859 -37.75 13.594 1 33.72 160 ALA B CA 1
ATOM 2621 C C . ALA B 1 160 ? -27.078 -38.938 13.039 1 33.72 160 ALA B C 1
ATOM 2623 O O . ALA B 1 160 ? -26.047 -39.312 13.594 1 33.72 160 ALA B O 1
ATOM 2624 N N . GLN B 1 161 ? -27.719 -39.906 12.688 1 32.41 161 GLN B N 1
ATOM 2625 C CA . GLN B 1 161 ? -27.141 -41.062 12.031 1 32.41 161 GLN B CA 1
ATOM 2626 C C . GLN B 1 161 ? -26.453 -40.688 10.719 1 32.41 161 GLN B C 1
ATOM 2628 O O . GLN B 1 161 ? -27.062 -40.031 9.867 1 32.41 161 GLN B O 1
ATOM 2633 N N . LEU B 1 162 ? -25.281 -40.312 10.852 1 34.47 162 LEU B N 1
ATOM 2634 C CA . LEU B 1 162 ? -24.562 -40.094 9.602 1 34.47 162 LEU B CA 1
ATOM 2635 C C . LEU B 1 162 ? -24.453 -41.406 8.797 1 34.47 162 LEU B C 1
ATOM 2637 O O . LEU B 1 162 ? -23.891 -42.375 9.281 1 34.47 162 LEU B O 1
ATOM 2641 N N . HIS B 1 163 ? -25.453 -41.594 8.07 1 34.94 163 HIS B N 1
ATOM 2642 C CA . HIS B 1 163 ? -25.359 -42.75 7.176 1 34.94 163 HIS B CA 1
ATOM 2643 C C . HIS B 1 163 ? -24.297 -42.531 6.102 1 34.94 163 HIS B C 1
ATOM 2645 O O . HIS B 1 163 ? -24.359 -41.562 5.355 1 34.94 163 HIS B O 1
ATOM 2651 N N . LEU B 1 164 ? -23.156 -42.969 6.453 1 33.62 164 LEU B N 1
ATOM 2652 C CA . LEU B 1 164 ? -22.047 -42.938 5.504 1 33.62 164 LEU B CA 1
ATOM 2653 C C . LEU B 1 164 ? -22.359 -43.812 4.297 1 33.62 164 LEU B C 1
ATOM 2655 O O . LEU B 1 164 ? -22.875 -44.906 4.441 1 33.62 164 LEU B O 1
ATOM 2659 N N . LYS B 1 165 ? -22.562 -43.25 3.162 1 43.56 165 LYS B N 1
ATOM 2660 C CA . LYS B 1 165 ? -22.75 -44.094 1.988 1 43.56 165 LYS B CA 1
ATOM 2661 C C . LYS B 1 165 ? -21.641 -45.156 1.9 1 43.56 165 LYS B C 1
ATOM 2663 O O . LYS B 1 165 ? -20.516 -44.938 2.34 1 43.56 165 LYS B O 1
ATOM 2668 N N . THR B 1 166 ? -21.844 -46.344 1.778 1 38.22 166 THR B N 1
ATOM 2669 C CA . THR B 1 166 ? -21 -47.531 1.735 1 38.22 166 THR B CA 1
ATOM 2670 C C . THR B 1 166 ? -19.812 -47.312 0.815 1 38.22 166 THR B C 1
ATOM 2672 O O . THR B 1 166 ? -18.719 -47.812 1.087 1 38.22 166 THR B O 1
ATOM 2675 N N . ASP B 1 167 ? -19.953 -46.844 -0.504 1 40.62 167 ASP B N 1
ATOM 2676 C CA . ASP B 1 167 ? -18.891 -46.906 -1.518 1 40.62 167 ASP B CA 1
ATOM 2677 C C . ASP B 1 167 ? -17.906 -45.781 -1.351 1 40.62 167 ASP B C 1
ATOM 2679 O O . ASP B 1 167 ? -17.156 -45.438 -2.279 1 40.62 167 ASP B O 1
ATOM 2683 N N . ALA B 1 168 ? -17.969 -45.031 -0.301 1 38.91 168 ALA B N 1
ATOM 2684 C CA . ALA B 1 168 ? -17.156 -43.844 -0.169 1 38.91 168 ALA B CA 1
ATOM 2685 C C . ALA B 1 168 ? -15.703 -44.188 0.128 1 38.91 168 ALA B C 1
ATOM 2687 O O . ALA B 1 168 ? -15.422 -44.969 1.03 1 38.91 168 ALA B O 1
ATOM 2688 N N . ARG B 1 169 ? -14.852 -44.156 -0.896 1 35.81 169 ARG B N 1
ATOM 2689 C CA . ARG B 1 169 ? -13.445 -44.531 -0.813 1 35.81 169 ARG B CA 1
ATOM 2690 C C . ARG B 1 169 ? -12.688 -43.625 0.153 1 35.81 169 ARG B C 1
ATOM 2692 O O . ARG B 1 169 ? -12.812 -42.406 0.096 1 35.81 169 ARG B O 1
ATOM 2699 N N . CYS B 1 170 ? -12.43 -44 1.294 1 33.84 170 CYS B N 1
ATOM 2700 C CA . CYS B 1 170 ? -11.633 -43.312 2.303 1 33.84 170 CYS B CA 1
ATOM 2701 C C . CYS B 1 170 ? -10.258 -42.938 1.756 1 33.84 170 CYS B C 1
ATOM 2703 O O . CYS B 1 170 ? -9.508 -43.812 1.309 1 33.84 170 CYS B O 1
ATOM 2705 N N . TRP B 1 171 ? -10.117 -41.812 1.122 1 33.78 171 TRP B N 1
ATOM 2706 C CA . TRP B 1 171 ? -8.82 -41.469 0.571 1 33.78 171 TRP B CA 1
ATOM 2707 C C . TRP B 1 171 ? -7.75 -41.438 1.659 1 33.78 171 TRP B C 1
ATOM 2709 O O . TRP B 1 171 ? -6.559 -41.594 1.369 1 33.78 171 TRP B O 1
ATOM 2719 N N . VAL B 1 172 ? -8.109 -41.031 2.805 1 29.91 172 VAL B N 1
ATOM 2720 C CA . VAL B 1 172 ? -7.027 -40.906 3.779 1 29.91 172 VAL B CA 1
ATOM 2721 C C . VAL B 1 172 ? -6.617 -42.281 4.27 1 29.91 172 VAL B C 1
ATOM 2723 O O . VAL B 1 172 ? -5.508 -42.469 4.773 1 29.91 172 VAL B O 1
ATOM 2726 N N . CYS B 1 173 ? -7.504 -43.188 4.387 1 29 173 CYS B N 1
ATOM 2727 C CA . CYS B 1 173 ? -7.164 -44.406 5.137 1 29 173 CYS B CA 1
ATOM 2728 C C . CYS B 1 173 ? -6.504 -45.438 4.234 1 29 173 CYS B C 1
ATOM 2730 O O . CYS B 1 173 ? -6.262 -46.562 4.656 1 29 173 CYS B O 1
ATOM 2732 N N . ALA B 1 174 ? -6.496 -45.25 2.783 1 28.7 174 ALA B N 1
ATOM 2733 C CA . ALA B 1 174 ? -5.84 -46.438 2.236 1 28.7 174 ALA B CA 1
ATOM 2734 C C . ALA B 1 174 ? -4.348 -46.438 2.553 1 28.7 174 ALA B C 1
ATOM 2736 O O . ALA B 1 174 ? -3.713 -45.375 2.578 1 28.7 174 ALA B O 1
#

Sequence (348 aa):
MNAKNPDWFIVKLEINGVDVEMKLDTASQITLVTTRTWKKLGCPELQMSDLQVKNCNDIAFDIQGKFECSVQFNGAQRKTLTAYTCNSVAHDLLGIPWICELQILAQEMLETFQKPTAKISVVKENKITITDANELKESLQSMFPSVFDSKLGLCTKLKAQLHLKTDARCWVCAMNAKNPDWFIVKLEINGVDVEMKLDTASQITLVTTRTWKKLGCPELQMSDLQVKNCNDIAFDIQGKFECSVQFNGAQRKTLTAYTCNSVAHDLLGIPWICELQILAQEMLETFQKPTAKISVVKENKITITDANELKESLQSMFPSVFDSKLGLCTKLKAQLHLKTDARCWVCA

Nearest PDB structures (foldseek):
  1fmb-assembly1_A  TM=8.257E-01  e=2.183E-05  Equine infectious anemia virus
  4z2z-assembly1_B  TM=7.424E-01  e=1.631E-05  Saccharomyces cerevisiae S288C
  7d66-assembly2_I  TM=7.073E-01 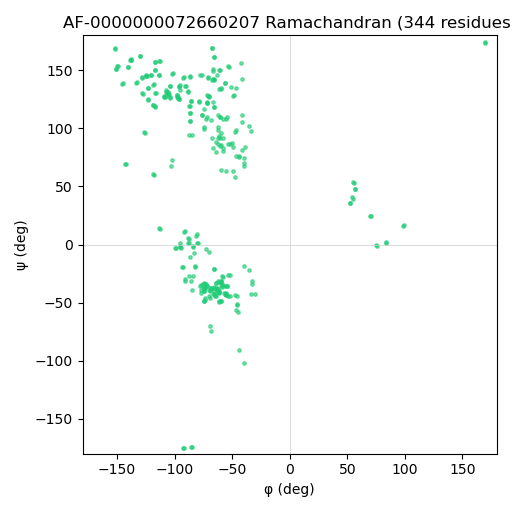 e=1.631E-05  Toxoplasma gondii GT1
  4rgh-assembly1_A  TM=7.335E-01  e=3.911E-05  Homo sapiens
  5yq8-assembly2_D  TM=7.429E-01  e=1.185E-04  Leishmania major

InterPro domains:
  IPR021109 Aspartic peptidase domain superfamily [G3DSA:2.40.70.10] (1-132)
  IPR021109 Aspartic peptidase domain superfamily [SSF50630] (6-103)